Protein AF-A0A087UJW1-F1 (afdb_monomer_lite)

Structure (mmCIF, N/CA/C/O backbone):
data_AF-A0A087UJW1-F1
#
_entry.id   AF-A0A087UJW1-F1
#
loop_
_atom_site.group_PDB
_atom_site.id
_atom_site.type_symbol
_atom_site.label_atom_id
_atom_site.label_alt_id
_atom_site.label_comp_id
_atom_site.label_asym_id
_atom_site.label_entity_id
_atom_site.label_seq_id
_atom_site.pdbx_PDB_ins_code
_atom_site.Cartn_x
_atom_site.Cartn_y
_atom_site.Cartn_z
_atom_site.occupancy
_atom_site.B_iso_or_equiv
_atom_site.auth_seq_id
_atom_site.auth_comp_id
_atom_site.auth_asym_id
_atom_site.auth_atom_id
_atom_site.pdbx_PDB_model_num
ATOM 1 N N . MET A 1 1 ? -0.971 -35.309 15.942 1.00 61.03 1 MET A N 1
ATOM 2 C CA . MET A 1 1 ? -0.715 -34.072 16.710 1.00 61.03 1 MET A CA 1
ATOM 3 C C . MET A 1 1 ? -1.929 -33.872 17.602 1.00 61.03 1 MET A C 1
ATOM 5 O O . MET A 1 1 ? -3.024 -33.864 17.061 1.00 61.03 1 MET A O 1
ATOM 9 N N . ARG A 1 2 ? -1.762 -33.861 18.931 1.00 69.69 2 ARG A N 1
ATOM 10 C CA . ARG A 1 2 ? -2.863 -33.602 19.877 1.00 69.69 2 ARG A CA 1
ATOM 11 C C . ARG A 1 2 ? -3.221 -32.114 19.804 1.00 69.69 2 ARG A C 1
ATOM 13 O O . ARG A 1 2 ? -2.309 -31.290 19.832 1.00 69.69 2 ARG A O 1
ATOM 20 N N . THR A 1 3 ? -4.498 -31.790 19.655 1.00 80.06 3 THR A N 1
ATOM 21 C CA . THR A 1 3 ? -5.025 -30.414 19.586 1.00 80.06 3 THR A CA 1
ATOM 22 C C . THR A 1 3 ? -5.902 -30.117 20.801 1.00 80.06 3 THR A C 1
ATOM 24 O O . THR A 1 3 ? -6.260 -31.025 21.548 1.00 80.06 3 THR A O 1
ATOM 27 N N . GLU A 1 4 ? -6.265 -28.849 20.997 1.00 73.69 4 GLU A N 1
ATOM 28 C CA . GLU A 1 4 ? -7.111 -28.381 22.111 1.00 73.69 4 GLU A CA 1
ATOM 29 C C . GLU A 1 4 ? -8.510 -29.035 22.135 1.00 73.69 4 GLU A C 1
ATOM 31 O O . GLU A 1 4 ? -9.142 -29.088 23.190 1.00 73.69 4 GLU A O 1
ATOM 36 N N . ASP A 1 5 ? -8.942 -29.592 20.995 1.00 75.75 5 ASP A N 1
ATOM 37 C CA . ASP A 1 5 ? -10.213 -30.305 20.800 1.00 75.75 5 ASP A CA 1
ATOM 38 C C . ASP A 1 5 ? -10.126 -31.825 21.031 1.00 75.75 5 ASP A C 1
ATOM 40 O O . ASP A 1 5 ? -11.129 -32.523 20.895 1.00 75.75 5 ASP A O 1
ATOM 44 N N . SER A 1 6 ? -8.942 -32.368 21.334 1.00 83.94 6 SER A N 1
ATOM 45 C CA . SER A 1 6 ? -8.782 -33.811 21.577 1.00 83.94 6 SER A CA 1
ATOM 46 C C . SER A 1 6 ? -9.492 -34.214 22.874 1.00 83.94 6 SER A C 1
ATOM 48 O O . SER A 1 6 ? -9.363 -33.514 23.876 1.00 83.94 6 SER A O 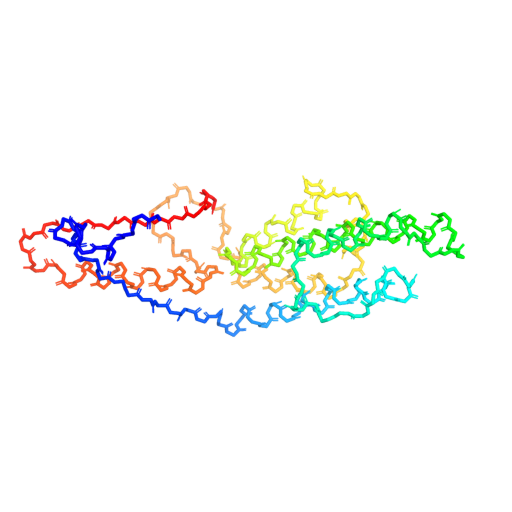1
ATOM 50 N N . ASP A 1 7 ? -10.223 -35.333 22.880 1.00 80.88 7 ASP A N 1
ATOM 51 C CA . ASP A 1 7 ? -11.084 -35.745 24.006 1.00 80.88 7 ASP A CA 1
ATOM 52 C C . ASP A 1 7 ? -10.339 -35.854 25.349 1.00 80.88 7 ASP A C 1
ATOM 54 O O . ASP A 1 7 ? -10.895 -35.553 26.405 1.00 80.88 7 ASP A O 1
ATOM 58 N N . ASP A 1 8 ? -9.060 -36.231 25.315 1.00 83.94 8 ASP A N 1
ATOM 59 C CA . ASP A 1 8 ? -8.186 -36.321 26.486 1.00 83.94 8 ASP A CA 1
ATOM 60 C C . ASP A 1 8 ? -7.706 -34.952 27.004 1.00 83.94 8 ASP A C 1
ATOM 62 O O . ASP A 1 8 ? -7.435 -34.810 28.199 1.00 83.94 8 ASP A O 1
ATOM 66 N N . VAL A 1 9 ? -7.637 -33.944 26.129 1.00 79.19 9 VAL A N 1
ATOM 67 C CA . VAL A 1 9 ? -7.161 -32.579 26.417 1.00 79.19 9 VAL A CA 1
ATOM 68 C C . VAL A 1 9 ? -8.315 -31.633 26.759 1.00 79.19 9 VAL A C 1
ATOM 70 O O . VAL A 1 9 ? -8.165 -30.783 27.633 1.00 79.19 9 VAL A O 1
ATOM 73 N N . LYS A 1 10 ? -9.486 -31.816 26.137 1.00 76.50 10 LYS A N 1
ATOM 74 C CA . LYS A 1 10 ? -10.651 -30.921 26.219 1.00 76.50 10 LYS A CA 1
ATOM 75 C C . LYS A 1 10 ? -11.114 -30.633 27.650 1.00 76.50 10 LYS A C 1
ATOM 77 O O . LYS A 1 10 ? -11.530 -29.518 27.940 1.00 76.50 10 LYS A O 1
ATOM 82 N N . GLN A 1 11 ? -10.997 -31.607 28.555 1.00 80.44 11 GLN A N 1
ATOM 83 C CA . GLN A 1 11 ? -11.340 -31.452 29.978 1.00 80.44 11 GLN A CA 1
ATOM 84 C C . GLN A 1 11 ? -10.420 -30.476 30.739 1.00 80.44 11 GLN A C 1
ATOM 86 O O . GLN A 1 11 ? -10.804 -29.955 31.783 1.00 80.44 11 GLN A O 1
ATOM 91 N N . TYR A 1 12 ? -9.216 -30.225 30.218 1.00 80.94 12 TYR A N 1
ATOM 92 C CA . TYR A 1 12 ? -8.233 -29.287 30.768 1.00 80.94 12 TYR A CA 1
ATOM 93 C C . TYR A 1 12 ? -8.186 -27.961 29.991 1.00 80.94 12 TYR A C 1
ATOM 95 O O . TYR A 1 12 ? -7.492 -27.029 30.404 1.00 80.94 12 TYR A O 1
ATOM 103 N N . THR A 1 13 ? -8.923 -27.854 28.882 1.00 79.12 13 THR A N 1
ATOM 104 C CA . THR A 1 13 ? -9.003 -26.641 28.066 1.00 79.12 13 THR A CA 1
ATOM 105 C C . THR A 1 13 ? -10.071 -25.707 28.634 1.00 79.12 13 THR A C 1
ATOM 107 O O . THR A 1 13 ? -11.256 -26.033 28.665 1.00 79.12 13 THR A O 1
ATOM 110 N N . GLN A 1 14 ? -9.670 -24.510 29.065 1.00 79.25 14 GLN A N 1
ATOM 111 C CA . GLN A 1 14 ? -10.629 -23.458 29.408 1.00 79.25 14 GLN A CA 1
ATOM 112 C C . GLN A 1 14 ? -11.203 -22.844 28.130 1.00 79.25 14 GLN A C 1
ATOM 114 O O . GLN A 1 14 ? -10.452 -22.478 27.224 1.00 79.25 14 GLN A O 1
ATOM 119 N N . ALA A 1 15 ? -12.528 -22.705 28.069 1.00 78.06 15 ALA A N 1
ATOM 120 C CA . ALA A 1 15 ? -13.190 -22.067 26.939 1.00 78.06 15 ALA A CA 1
ATOM 121 C C . ALA A 1 15 ? -12.755 -20.596 26.829 1.00 78.06 15 ALA A C 1
ATOM 123 O O . ALA A 1 15 ? -12.778 -19.851 27.809 1.00 78.06 15 ALA A O 1
ATOM 124 N N . ARG A 1 16 ? -12.358 -20.184 25.624 1.00 82.19 16 ARG A N 1
ATOM 125 C CA . ARG A 1 16 ? -12.069 -18.790 25.284 1.00 82.19 16 ARG A CA 1
ATOM 126 C C . ARG A 1 16 ? -13.181 -18.290 24.382 1.00 82.19 16 ARG A C 1
ATOM 128 O O . ARG A 1 16 ? -13.473 -18.932 23.377 1.00 82.19 16 ARG A O 1
ATOM 135 N N . ASP A 1 17 ? -13.767 -17.154 24.729 1.00 85.81 17 ASP A N 1
ATOM 136 C CA . ASP A 1 17 ? -14.687 -16.462 23.834 1.00 85.81 17 ASP A CA 1
ATOM 137 C C . ASP A 1 17 ? -13.886 -15.543 22.902 1.00 85.81 17 ASP A C 1
ATOM 139 O O . ASP A 1 17 ? -13.038 -14.771 23.358 1.00 85.81 17 ASP A O 1
ATOM 143 N N . ILE A 1 18 ? -14.092 -15.683 21.592 1.00 88.75 18 ILE A N 1
ATOM 144 C CA . ILE A 1 18 ? -13.355 -14.944 20.563 1.00 88.75 18 ILE A CA 1
ATOM 145 C C . ILE A 1 18 ? -14.356 -14.149 19.737 1.00 88.75 18 ILE A C 1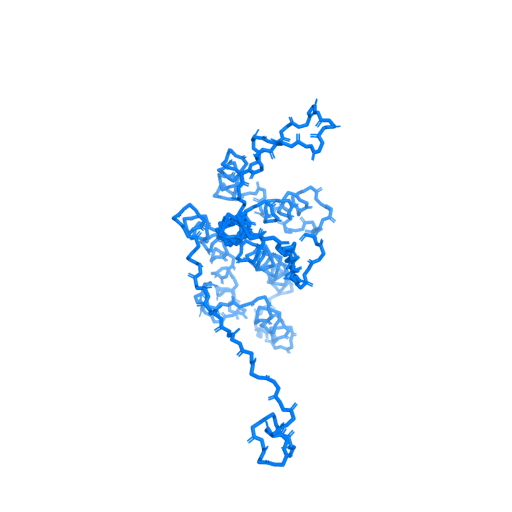
ATOM 147 O O . ILE A 1 18 ? -15.000 -14.672 18.827 1.00 88.75 18 ILE A O 1
ATOM 151 N N . GLU A 1 19 ? -14.417 -12.848 19.998 1.00 91.00 19 GLU A N 1
ATOM 152 C CA . GLU A 1 19 ? -15.206 -11.920 19.200 1.00 91.00 19 GLU A CA 1
ATOM 153 C C . GLU A 1 19 ? -14.370 -11.365 18.036 1.00 91.00 19 GLU A C 1
ATOM 155 O O . GLU A 1 19 ? -13.395 -10.631 18.220 1.00 91.00 19 GLU A O 1
ATOM 160 N N . LYS A 1 20 ? -14.750 -11.709 16.800 1.00 91.75 20 LYS A N 1
ATOM 161 C CA . LYS A 1 20 ? -14.094 -11.188 15.595 1.00 91.75 20 LYS A CA 1
ATOM 162 C C . LYS A 1 20 ? -14.806 -9.938 15.086 1.00 91.75 20 LYS A C 1
ATOM 164 O O . LYS A 1 20 ? -15.839 -10.028 14.429 1.00 91.75 20 LYS A O 1
ATOM 169 N N . ILE A 1 21 ? -14.173 -8.783 15.270 1.00 90.44 21 ILE A N 1
ATOM 170 C CA . ILE A 1 21 ? -14.651 -7.504 14.735 1.00 90.44 21 ILE A CA 1
ATOM 171 C C . ILE A 1 21 ? -13.934 -7.195 13.414 1.00 90.44 21 ILE A C 1
ATOM 173 O O . ILE A 1 21 ? -12.712 -7.034 13.371 1.00 90.44 21 ILE A O 1
ATOM 177 N N . VAL A 1 22 ? -14.690 -7.097 12.318 1.00 90.19 22 VAL A N 1
ATOM 178 C CA . VAL A 1 22 ? -14.162 -6.671 11.013 1.00 90.19 22 VAL A CA 1
ATOM 179 C C . VAL A 1 22 ? -14.327 -5.162 10.883 1.00 90.19 22 VAL A C 1
ATOM 181 O O . VAL A 1 22 ? -15.444 -4.656 10.876 1.00 90.19 22 VAL A O 1
ATOM 184 N N . VAL A 1 23 ? -13.209 -4.446 10.759 1.00 87.62 23 VAL A N 1
ATOM 185 C CA . VAL A 1 23 ? -13.206 -2.985 10.622 1.00 87.62 23 VAL A CA 1
ATOM 186 C C . VAL A 1 23 ? -12.943 -2.605 9.161 1.00 87.62 23 VAL A C 1
ATOM 188 O O . VAL A 1 23 ? -11.878 -2.962 8.643 1.00 87.62 23 VAL A O 1
ATOM 191 N N . PRO A 1 24 ? -13.872 -1.907 8.480 1.00 88.12 24 PRO A N 1
ATOM 192 C CA . PRO A 1 24 ? -13.656 -1.436 7.115 1.00 88.12 24 PRO A CA 1
ATOM 193 C C . PRO A 1 24 ? -12.586 -0.335 7.070 1.00 88.12 24 PRO A C 1
ATOM 195 O O . PRO A 1 24 ? -12.351 0.362 8.052 1.00 88.12 24 PRO A O 1
ATOM 198 N N . LEU A 1 25 ? -11.939 -0.164 5.912 1.00 83.81 25 LEU A N 1
ATOM 199 C CA . LEU A 1 25 ? -10.852 0.809 5.723 1.00 83.81 25 LEU A CA 1
ATOM 200 C C . LEU A 1 25 ? -11.346 2.273 5.730 1.00 83.81 25 LEU A C 1
ATOM 202 O O . LEU A 1 25 ? -10.562 3.184 5.975 1.00 83.81 25 LEU A O 1
ATOM 206 N N . GLY A 1 26 ? -12.641 2.501 5.505 1.00 87.19 26 GLY A N 1
ATOM 207 C CA . GLY A 1 26 ? -13.239 3.834 5.413 1.00 87.19 26 GLY A CA 1
ATOM 208 C C . GLY A 1 26 ? -12.956 4.527 4.076 1.00 87.19 26 GLY A C 1
ATOM 209 O O . GLY A 1 26 ? -12.003 4.193 3.366 1.00 87.19 26 GLY A O 1
ATOM 210 N N . ASP A 1 27 ? -13.794 5.499 3.720 1.00 88.25 27 ASP A N 1
ATOM 211 C CA . ASP A 1 27 ? -13.797 6.092 2.376 1.00 88.25 27 ASP A CA 1
ATOM 212 C C . ASP A 1 27 ? -12.511 6.867 2.074 1.00 88.25 27 ASP A C 1
ATOM 214 O O . ASP A 1 27 ? -11.919 6.698 1.010 1.00 88.25 27 ASP A O 1
ATOM 218 N N . LYS A 1 28 ? -12.011 7.653 3.039 1.00 86.94 28 LYS A N 1
ATOM 219 C CA . LYS A 1 28 ? -10.786 8.456 2.869 1.00 86.94 28 LYS A CA 1
ATOM 220 C C . LYS A 1 28 ? -9.564 7.589 2.542 1.00 86.94 28 LYS A C 1
ATOM 222 O O . LYS A 1 28 ? -8.869 7.841 1.559 1.00 86.94 28 LYS A O 1
ATOM 227 N N . LEU A 1 29 ? -9.324 6.535 3.328 1.00 89.31 29 LEU A N 1
ATOM 228 C CA . LEU A 1 29 ? -8.204 5.618 3.093 1.00 89.31 29 LEU A CA 1
ATOM 229 C C . LEU A 1 29 ? -8.423 4.742 1.857 1.00 89.31 29 LEU A C 1
ATOM 231 O O . LEU A 1 29 ? -7.453 4.381 1.198 1.00 89.31 29 LEU A O 1
ATOM 235 N N . THR A 1 30 ? -9.671 4.416 1.510 1.00 92.56 30 THR A N 1
ATOM 236 C CA . THR A 1 30 ? -9.987 3.672 0.279 1.00 92.56 30 THR A CA 1
ATOM 237 C C . THR A 1 30 ? -9.678 4.499 -0.970 1.00 92.56 30 THR A C 1
ATOM 239 O O . THR A 1 30 ? -9.071 3.985 -1.915 1.00 92.56 30 THR A O 1
ATOM 242 N N . SER A 1 31 ? -10.010 5.791 -0.958 1.00 92.69 31 SER A N 1
ATOM 243 C CA . SER A 1 31 ? -9.650 6.735 -2.020 1.00 92.69 31 SER A CA 1
ATOM 244 C C . SER A 1 31 ? -8.134 6.904 -2.134 1.00 92.69 31 SER A C 1
ATOM 246 O O . SER A 1 31 ? -7.586 6.800 -3.231 1.00 92.69 31 SER A O 1
ATOM 248 N N . LEU A 1 32 ? -7.439 7.067 -1.001 1.00 93.81 32 LEU A N 1
ATOM 249 C CA . LEU A 1 32 ? -5.975 7.140 -0.963 1.00 93.81 32 LEU A CA 1
ATOM 250 C C . LEU A 1 32 ? -5.320 5.863 -1.503 1.00 93.81 32 LEU A C 1
ATOM 252 O O . LEU A 1 32 ? -4.423 5.927 -2.341 1.00 93.81 32 LEU A O 1
ATOM 256 N N . LYS A 1 33 ? -5.804 4.694 -1.071 1.00 95.00 33 LYS A N 1
ATOM 257 C CA . LYS A 1 33 ? -5.375 3.392 -1.589 1.00 95.00 33 LYS A CA 1
ATOM 258 C C . LYS A 1 33 ? -5.518 3.324 -3.107 1.00 95.00 33 LYS A C 1
ATOM 260 O O . LYS A 1 33 ? -4.616 2.821 -3.769 1.00 95.00 33 LYS A O 1
ATOM 265 N N . SER A 1 34 ? -6.644 3.784 -3.645 1.00 95.94 34 SER A N 1
ATOM 266 C CA . SER A 1 34 ? -6.925 3.701 -5.081 1.00 95.94 34 SER A CA 1
ATOM 267 C C . SER A 1 34 ? -5.949 4.571 -5.876 1.00 95.94 34 SER A C 1
ATOM 269 O O . SER A 1 34 ? -5.246 4.038 -6.731 1.00 95.94 34 SER A O 1
ATOM 271 N N . LYS A 1 35 ? -5.782 5.848 -5.486 1.00 95.88 35 LYS A N 1
ATOM 272 C CA . LYS A 1 35 ? -4.768 6.751 -6.067 1.00 95.88 35 LYS A CA 1
ATOM 273 C C . LYS A 1 35 ? -3.361 6.142 -6.011 1.00 95.88 35 LYS A C 1
ATOM 275 O O . LYS A 1 35 ? -2.628 6.154 -6.996 1.00 95.88 35 LYS A O 1
ATOM 280 N N . PHE A 1 36 ? -2.987 5.548 -4.878 1.00 97.38 36 PHE A N 1
ATOM 281 C CA . PHE A 1 36 ? -1.661 4.952 -4.732 1.00 97.38 36 PHE A CA 1
ATOM 282 C C . PHE A 1 36 ? -1.450 3.712 -5.616 1.00 97.38 36 PHE A C 1
ATOM 284 O O . PHE A 1 36 ? -0.366 3.508 -6.167 1.00 97.38 36 PHE A O 1
ATOM 291 N N . LEU A 1 37 ? -2.483 2.885 -5.792 1.00 97.38 37 LEU A N 1
ATOM 292 C CA . LEU A 1 37 ? -2.426 1.736 -6.696 1.00 97.38 37 LEU A CA 1
ATOM 293 C C . LEU A 1 37 ? -2.317 2.158 -8.165 1.00 97.38 37 LEU A C 1
ATOM 295 O O . LEU A 1 37 ? -1.648 1.456 -8.925 1.00 97.38 37 LEU A O 1
ATOM 299 N N . ASP A 1 38 ? -2.899 3.292 -8.558 1.00 96.81 38 ASP A N 1
ATOM 300 C CA . ASP A 1 38 ? -2.741 3.850 -9.906 1.00 96.81 38 ASP A CA 1
ATOM 301 C C . ASP A 1 38 ? -1.298 4.297 -10.175 1.00 96.81 38 ASP A C 1
ATOM 303 O O . ASP A 1 38 ? -0.732 3.957 -11.219 1.00 96.81 38 ASP A O 1
ATOM 307 N N . ILE A 1 39 ? -0.649 4.932 -9.193 1.00 96.31 39 ILE A N 1
ATOM 308 C CA . ILE A 1 39 ? 0.783 5.266 -9.255 1.00 96.31 39 ILE A CA 1
ATOM 309 C C . ILE A 1 39 ? 1.624 3.991 -9.433 1.00 96.31 39 ILE A C 1
ATOM 311 O O . ILE A 1 39 ? 2.451 3.903 -10.344 1.00 96.31 39 ILE A O 1
ATOM 315 N N . ILE A 1 40 ? 1.382 2.956 -8.617 1.00 96.81 40 ILE A N 1
ATOM 316 C CA . ILE A 1 40 ? 2.058 1.651 -8.750 1.00 96.81 40 ILE A CA 1
ATOM 317 C C . ILE A 1 40 ? 1.822 1.047 -10.143 1.00 96.81 40 ILE A C 1
ATOM 319 O O . ILE A 1 40 ? 2.744 0.490 -10.749 1.00 96.81 40 ILE A O 1
ATOM 323 N N . ASN A 1 41 ? 0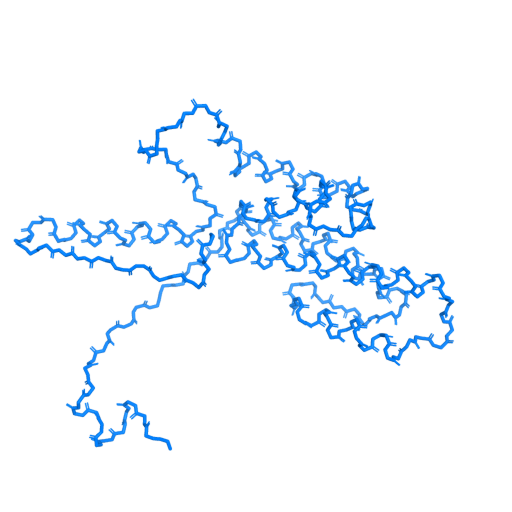.600 1.157 -10.666 1.00 96.75 41 ASN A N 1
ATOM 324 C CA . ASN A 1 41 ? 0.220 0.625 -11.969 1.00 96.75 41 ASN A CA 1
ATOM 325 C C . ASN A 1 41 ? 1.048 1.231 -13.107 1.00 96.75 41 ASN A C 1
ATOM 327 O O . ASN A 1 41 ? 1.410 0.510 -14.037 1.00 96.75 41 ASN A O 1
ATOM 331 N N . GLY A 1 42 ? 1.387 2.522 -13.033 1.00 95.56 42 GLY A N 1
ATOM 332 C CA . GLY A 1 42 ? 2.264 3.177 -14.008 1.00 95.56 42 GLY A CA 1
ATOM 333 C C . GLY A 1 42 ? 3.602 2.446 -14.160 1.00 95.56 42 GLY A C 1
ATOM 334 O O . GLY A 1 42 ? 4.011 2.091 -15.270 1.00 95.56 42 GLY A O 1
ATOM 335 N N . TYR A 1 43 ? 4.234 2.104 -13.036 1.00 95.00 43 TYR A N 1
ATOM 336 C CA . TYR A 1 43 ? 5.511 1.388 -13.020 1.00 95.00 43 TYR A CA 1
ATOM 337 C C . TYR A 1 43 ? 5.374 -0.091 -13.428 1.00 95.00 43 TYR A C 1
ATOM 339 O O . TYR A 1 43 ? 6.209 -0.613 -14.171 1.00 95.00 43 TYR A O 1
ATOM 347 N N . LEU A 1 44 ? 4.288 -0.770 -13.041 1.00 96.62 44 LEU A N 1
ATOM 348 C CA . LEU A 1 44 ? 4.018 -2.144 -13.496 1.00 96.62 44 LEU A CA 1
ATOM 349 C C . LEU A 1 44 ? 3.753 -2.228 -15.003 1.00 96.62 44 LEU A C 1
ATOM 351 O O . LEU A 1 44 ? 4.192 -3.175 -15.665 1.00 96.62 44 LEU A O 1
ATOM 355 N N . LYS A 1 45 ? 3.051 -1.242 -15.571 1.00 96.44 45 LYS A N 1
ATOM 356 C CA . LYS A 1 45 ? 2.839 -1.137 -17.019 1.00 96.44 45 LYS A CA 1
ATOM 357 C C . LYS A 1 45 ? 4.168 -0.962 -17.745 1.00 96.44 45 LYS A C 1
ATOM 359 O O . LYS A 1 45 ? 4.386 -1.649 -18.739 1.00 96.44 45 LYS A O 1
ATOM 364 N N . ARG A 1 46 ? 5.079 -0.138 -17.217 1.00 94.44 46 ARG A N 1
ATOM 365 C CA . ARG A 1 46 ? 6.434 0.038 -17.767 1.00 94.44 46 ARG A CA 1
ATOM 366 C C . ARG A 1 46 ? 7.222 -1.276 -17.798 1.00 94.44 46 ARG A C 1
ATOM 368 O O . ARG A 1 46 ? 7.773 -1.637 -18.838 1.00 94.44 46 ARG A O 1
ATOM 375 N N . LEU A 1 47 ? 7.197 -2.043 -16.707 1.00 95.19 47 LEU A N 1
ATOM 376 C CA . LEU A 1 47 ? 7.788 -3.389 -16.656 1.00 95.19 47 LEU A CA 1
ATOM 377 C C . LEU A 1 47 ? 7.138 -4.349 -17.669 1.00 95.19 47 LEU A C 1
ATOM 379 O O . LEU A 1 47 ? 7.829 -5.124 -18.333 1.00 95.19 47 LEU A O 1
ATOM 383 N N . SER A 1 48 ? 5.815 -4.277 -17.826 1.00 94.62 48 SER A N 1
ATOM 384 C CA . SER A 1 48 ? 5.072 -5.125 -18.767 1.00 94.62 48 SER A CA 1
ATOM 385 C C . SER A 1 48 ? 5.403 -4.796 -20.227 1.00 94.62 48 SER A C 1
ATOM 387 O O . SER A 1 48 ? 5.625 -5.700 -21.031 1.00 94.62 48 SER A O 1
ATOM 389 N N . GLN A 1 49 ? 5.507 -3.509 -20.573 1.00 93.94 49 GLN A N 1
ATOM 390 C CA . GLN A 1 49 ? 5.879 -3.035 -21.914 1.00 93.94 49 GLN A CA 1
ATOM 391 C C . GLN A 1 49 ? 7.276 -3.509 -22.325 1.00 93.94 49 GLN A C 1
ATOM 393 O O . GLN A 1 49 ? 7.499 -3.874 -23.478 1.00 93.94 49 GLN A O 1
ATOM 398 N N . ARG A 1 50 ? 8.206 -3.582 -21.367 1.00 92.75 50 ARG A N 1
ATOM 399 C CA . ARG A 1 50 ? 9.560 -4.120 -21.575 1.00 92.75 50 ARG A CA 1
ATOM 400 C C . ARG A 1 50 ? 9.625 -5.650 -21.537 1.00 92.75 50 ARG A C 1
ATOM 402 O O . ARG A 1 50 ? 10.715 -6.212 -21.571 1.00 92.75 50 ARG A O 1
ATOM 409 N N . LYS A 1 51 ? 8.475 -6.332 -21.477 1.00 91.44 51 LYS A N 1
ATOM 410 C CA . LYS A 1 51 ? 8.358 -7.797 -21.381 1.00 91.44 51 LYS A CA 1
ATOM 411 C C . LYS A 1 51 ? 9.066 -8.384 -20.151 1.00 91.44 51 LYS A C 1
ATOM 413 O O . LYS A 1 51 ? 9.420 -9.559 -20.159 1.00 91.44 51 LYS A O 1
ATOM 418 N N . ALA A 1 52 ? 9.269 -7.584 -19.101 1.00 92.00 52 ALA A N 1
ATOM 419 C CA . ALA A 1 52 ? 9.876 -8.045 -17.854 1.00 92.00 52 ALA A CA 1
ATOM 420 C C . ALA A 1 52 ? 8.874 -8.827 -16.993 1.00 92.00 52 ALA A C 1
ATOM 422 O O . ALA A 1 52 ? 9.256 -9.734 -16.258 1.00 92.00 52 ALA A O 1
ATOM 423 N N . ILE A 1 53 ? 7.587 -8.480 -17.091 1.00 94.00 53 ILE A N 1
ATOM 424 C CA . ILE A 1 53 ? 6.492 -9.141 -16.380 1.00 94.00 53 ILE A CA 1
ATOM 425 C C . ILE A 1 53 ? 5.273 -9.288 -17.291 1.00 94.00 53 ILE A C 1
ATOM 427 O O . ILE A 1 53 ? 5.092 -8.530 -18.241 1.00 94.00 53 ILE A O 1
ATOM 431 N N . THR A 1 54 ? 4.395 -10.235 -16.975 1.00 93.31 54 THR A N 1
ATOM 432 C CA . THR A 1 54 ? 3.035 -10.242 -17.532 1.00 93.31 54 THR A CA 1
ATOM 433 C C . THR A 1 54 ? 2.202 -9.143 -16.868 1.00 93.31 54 THR A C 1
ATOM 435 O O . THR A 1 54 ? 2.375 -8.960 -15.660 1.00 93.31 54 THR A O 1
ATOM 438 N N . PRO A 1 55 ? 1.247 -8.502 -17.565 1.00 93.38 55 PRO A N 1
ATOM 439 C CA . PRO A 1 55 ? 0.314 -7.567 -16.942 1.00 93.38 55 PRO A CA 1
ATOM 440 C C . PRO A 1 55 ? -0.377 -8.176 -15.713 1.00 93.38 55 PRO A C 1
ATOM 442 O O . PRO A 1 55 ? -0.831 -9.323 -15.745 1.00 93.38 55 PRO A O 1
ATOM 445 N N . LYS A 1 56 ? -0.439 -7.414 -14.617 1.00 92.31 56 LYS A N 1
ATOM 446 C CA . LYS A 1 56 ? -1.060 -7.813 -13.346 1.00 92.31 56 LYS A CA 1
ATOM 447 C C . LYS A 1 56 ? -1.939 -6.690 -12.816 1.00 92.31 56 LYS A C 1
ATOM 449 O O . LYS A 1 56 ? -1.654 -5.521 -13.048 1.00 92.31 56 LYS A O 1
ATOM 454 N N . ASN A 1 57 ? -2.965 -7.058 -12.053 1.00 94.19 57 ASN A N 1
ATOM 455 C CA . ASN A 1 57 ? -3.720 -6.097 -11.258 1.00 94.19 57 ASN A CA 1
ATOM 456 C C . ASN A 1 57 ? -2.858 -5.648 -10.056 1.00 94.19 57 ASN A C 1
ATOM 458 O O . ASN A 1 57 ? -2.501 -6.513 -9.246 1.00 94.19 57 ASN A O 1
ATOM 462 N N . PRO A 1 58 ? -2.559 -4.343 -9.896 1.00 95.12 58 PRO A N 1
ATOM 463 C CA . PRO A 1 58 ? -1.771 -3.834 -8.772 1.00 95.12 58 PRO A CA 1
ATOM 464 C C . PRO A 1 58 ? -2.326 -4.245 -7.402 1.00 95.12 58 PRO A C 1
ATOM 466 O O . PRO A 1 58 ? -1.578 -4.628 -6.511 1.00 95.12 58 PRO A O 1
ATOM 469 N N . ALA A 1 59 ? -3.653 -4.259 -7.244 1.00 95.00 59 ALA A N 1
ATOM 470 C CA . ALA A 1 59 ? -4.299 -4.585 -5.972 1.00 95.00 59 ALA A CA 1
ATOM 471 C C . ALA A 1 59 ? -4.129 -6.057 -5.554 1.00 95.00 59 ALA A C 1
ATOM 473 O O . ALA A 1 59 ? -4.326 -6.392 -4.388 1.00 95.00 59 ALA A O 1
ATOM 474 N N . SER A 1 60 ? -3.812 -6.937 -6.511 1.00 93.94 60 SER A N 1
ATOM 475 C CA . SER A 1 60 ? -3.675 -8.383 -6.290 1.00 93.94 60 SER A CA 1
ATOM 476 C C . SER A 1 60 ? -2.260 -8.816 -5.910 1.00 93.94 60 SER A C 1
ATOM 478 O O . SER A 1 60 ? -2.059 -9.972 -5.540 1.00 93.94 60 SER A O 1
ATOM 480 N N . LEU A 1 61 ? -1.284 -7.914 -6.038 1.00 95.50 61 LEU A N 1
ATOM 481 C CA . LEU A 1 61 ? 0.118 -8.222 -5.814 1.00 95.50 61 LEU A CA 1
ATOM 482 C C . LEU A 1 61 ? 0.549 -7.889 -4.384 1.00 95.50 61 LEU A C 1
ATOM 484 O O . LEU A 1 61 ? 0.157 -6.876 -3.810 1.00 95.50 61 LEU A O 1
ATOM 488 N N . SER A 1 62 ? 1.416 -8.733 -3.833 1.00 95.31 62 SER A N 1
ATOM 489 C CA . SER A 1 62 ? 2.160 -8.459 -2.606 1.00 95.31 62 SER A CA 1
ATOM 490 C C . SER A 1 62 ? 3.609 -8.083 -2.905 1.00 95.31 62 SER A C 1
ATOM 492 O O . SER A 1 62 ? 4.169 -8.452 -3.944 1.00 95.31 62 SER A O 1
ATOM 494 N N . LYS A 1 63 ? 4.268 -7.427 -1.943 1.00 96.00 63 LYS A N 1
ATOM 495 C CA . LYS A 1 63 ? 5.709 -7.136 -1.997 1.00 96.00 63 LYS A CA 1
ATOM 496 C C . LYS A 1 63 ? 6.535 -8.387 -2.317 1.00 96.00 63 LYS A C 1
ATOM 498 O O . LYS A 1 63 ? 7.447 -8.348 -3.141 1.00 96.00 63 LYS A O 1
ATOM 503 N N . PHE A 1 64 ? 6.186 -9.517 -1.702 1.00 96.44 64 PHE A N 1
ATOM 504 C CA . PHE A 1 64 ? 6.863 -10.795 -1.919 1.00 96.44 64 PHE A CA 1
ATOM 505 C C . PHE A 1 64 ? 6.695 -11.335 -3.345 1.00 96.44 64 PHE A C 1
ATOM 507 O O . PHE A 1 64 ? 7.639 -11.881 -3.914 1.00 96.44 64 PHE A O 1
ATOM 514 N N . GLN A 1 65 ? 5.518 -11.170 -3.952 1.00 97.06 65 GLN A N 1
ATOM 515 C CA . GLN A 1 65 ? 5.307 -11.574 -5.344 1.00 97.06 65 GLN A CA 1
ATOM 516 C C . GLN A 1 65 ? 6.151 -10.732 -6.305 1.00 97.06 65 GLN A C 1
ATOM 518 O O . GLN A 1 65 ? 6.751 -11.285 -7.221 1.00 97.06 65 GLN A O 1
ATOM 523 N N . VAL A 1 66 ? 6.270 -9.424 -6.063 1.00 97.00 66 VAL A N 1
ATOM 524 C CA . VAL A 1 66 ? 7.119 -8.533 -6.872 1.00 97.00 66 VAL A CA 1
ATOM 525 C C . VAL A 1 66 ? 8.599 -8.903 -6.734 1.00 97.00 66 VAL A C 1
ATOM 527 O O . VAL A 1 66 ? 9.308 -8.950 -7.738 1.00 97.00 66 VAL A O 1
ATOM 530 N N . LEU A 1 67 ? 9.054 -9.245 -5.522 1.00 96.88 67 LEU A N 1
ATOM 531 C CA . LEU A 1 67 ? 10.401 -9.784 -5.289 1.00 96.88 67 LEU A CA 1
ATOM 532 C C . LEU A 1 67 ? 10.649 -11.055 -6.110 1.00 96.88 67 LEU A C 1
ATOM 534 O O . LEU A 1 67 ? 11.625 -11.125 -6.852 1.00 96.88 67 LEU A O 1
ATOM 538 N N . LYS A 1 68 ? 9.722 -12.018 -6.064 1.00 96.75 68 LYS A N 1
ATOM 539 C CA . LYS A 1 68 ? 9.816 -13.242 -6.874 1.00 96.75 68 LYS A CA 1
ATOM 540 C C . LYS A 1 68 ? 9.849 -12.958 -8.375 1.00 96.75 68 LYS A C 1
ATOM 542 O O . LYS A 1 68 ? 10.584 -13.618 -9.102 1.00 96.75 68 LYS A O 1
ATOM 547 N N . MET A 1 69 ? 9.067 -11.988 -8.845 1.00 96.44 69 MET A N 1
ATOM 548 C CA . MET A 1 69 ? 9.045 -11.594 -10.256 1.00 96.44 69 MET A CA 1
ATOM 549 C C . MET A 1 69 ? 10.382 -10.984 -10.695 1.00 96.44 69 MET A C 1
ATOM 551 O O . MET A 1 69 ? 10.875 -11.326 -11.767 1.00 96.44 69 MET A O 1
ATOM 555 N N . ARG A 1 70 ? 11.006 -10.149 -9.854 1.00 96.56 70 ARG A N 1
ATOM 556 C CA . ARG A 1 70 ? 12.360 -9.622 -10.089 1.00 96.56 70 ARG A CA 1
ATOM 557 C C . ARG A 1 70 ? 13.399 -10.740 -10.161 1.00 96.56 70 ARG A C 1
ATOM 559 O O . ARG A 1 70 ? 14.270 -10.711 -11.032 1.00 96.56 70 ARG A O 1
ATOM 566 N N . ASP A 1 71 ? 13.323 -11.707 -9.252 1.00 96.56 71 ASP A N 1
ATOM 567 C CA . ASP A 1 71 ? 14.286 -12.809 -9.198 1.00 96.56 71 ASP A CA 1
ATOM 568 C C . ASP A 1 71 ? 14.147 -13.709 -10.438 1.00 96.56 71 ASP A C 1
ATOM 570 O O . ASP A 1 71 ? 15.147 -14.036 -11.077 1.00 96.56 71 ASP A O 1
ATOM 574 N N . ALA A 1 72 ? 12.913 -14.010 -10.857 1.00 95.12 72 ALA A N 1
ATOM 575 C CA . ALA A 1 72 ? 12.639 -14.737 -12.098 1.00 95.12 72 ALA A CA 1
ATOM 576 C C . ALA A 1 72 ? 13.138 -13.982 -13.343 1.00 95.12 72 ALA A C 1
ATOM 578 O O . ALA A 1 72 ? 13.754 -14.582 -14.223 1.00 95.12 72 ALA A O 1
ATOM 579 N N . PHE A 1 73 ? 12.926 -12.663 -13.402 1.00 95.44 73 PHE A N 1
ATOM 580 C CA . PHE A 1 73 ? 13.442 -11.816 -14.480 1.00 95.44 73 PHE A CA 1
ATOM 581 C C . PHE A 1 73 ? 14.976 -11.812 -14.532 1.00 95.44 73 PHE A C 1
ATOM 583 O O . PHE A 1 73 ? 15.554 -11.891 -15.612 1.00 95.44 73 PHE A O 1
ATOM 590 N N . SER A 1 74 ? 15.638 -11.763 -13.374 1.00 92.69 74 SER A N 1
ATOM 591 C CA . SER A 1 74 ? 17.105 -11.788 -13.289 1.00 92.69 74 SER A CA 1
ATOM 592 C C . SER A 1 74 ? 17.697 -13.123 -13.752 1.00 92.69 74 SER A C 1
ATOM 594 O O . SER A 1 74 ? 18.755 -13.145 -14.375 1.00 92.69 74 SER A O 1
ATOM 596 N N . GLN A 1 75 ? 17.021 -14.238 -13.458 1.00 93.69 75 GLN A N 1
ATOM 597 C CA . GLN A 1 75 ? 17.448 -15.578 -13.879 1.00 93.69 75 GLN A CA 1
ATOM 598 C C . GLN A 1 75 ? 17.185 -15.838 -15.366 1.00 93.69 75 GLN A C 1
ATOM 600 O O . GLN A 1 75 ? 17.964 -16.525 -16.029 1.00 93.69 75 GLN A O 1
ATOM 605 N N . HIS A 1 76 ? 16.095 -15.283 -15.898 1.00 90.38 76 HIS A N 1
ATOM 606 C CA . HIS A 1 76 ? 15.654 -15.495 -17.273 1.00 90.38 76 HIS A CA 1
ATOM 607 C C . HIS A 1 76 ? 15.327 -14.166 -17.971 1.00 90.38 76 HIS A C 1
ATOM 609 O O . HIS A 1 76 ? 14.162 -13.909 -18.297 1.00 90.38 76 HIS A O 1
ATOM 615 N N . PRO A 1 77 ? 16.335 -13.312 -18.229 1.00 88.62 77 PRO A N 1
ATOM 616 C CA . PRO A 1 77 ? 16.103 -12.051 -18.914 1.00 88.62 77 PRO A CA 1
ATOM 617 C C . PRO A 1 77 ? 15.652 -12.289 -20.367 1.00 88.62 77 PRO A C 1
ATOM 619 O O . PRO A 1 77 ? 16.065 -13.269 -21.001 1.00 88.62 77 PRO A O 1
ATOM 622 N N . PRO A 1 78 ? 14.829 -11.395 -20.946 1.00 88.00 78 PRO A N 1
ATOM 623 C CA . PRO A 1 78 ? 14.428 -11.499 -22.344 1.00 88.00 78 PRO A CA 1
ATOM 624 C C . PRO A 1 78 ? 15.646 -11.504 -23.280 1.00 88.00 78 PRO A C 1
ATOM 626 O O . PRO A 1 78 ? 16.496 -10.622 -23.206 1.00 88.00 78 PRO A O 1
ATOM 629 N N . LYS A 1 79 ? 15.705 -12.474 -24.205 1.00 83.38 79 LYS A N 1
ATOM 630 C CA . LYS A 1 79 ? 16.885 -12.744 -25.058 1.00 83.38 79 LYS A CA 1
ATOM 631 C C . LYS A 1 79 ? 17.390 -11.547 -25.878 1.00 83.38 79 LYS A C 1
ATOM 633 O O . LYS A 1 79 ? 18.574 -11.488 -26.179 1.00 83.38 79 LYS A O 1
ATOM 638 N N . ASN A 1 80 ? 16.510 -10.606 -26.222 1.00 85.06 80 ASN A N 1
ATOM 639 C CA . ASN A 1 80 ? 16.828 -9.446 -27.065 1.00 85.06 80 ASN A CA 1
ATOM 640 C C . ASN A 1 80 ? 16.906 -8.132 -26.268 1.00 85.06 80 ASN A C 1
ATOM 642 O O . ASN A 1 80 ? 16.761 -7.059 -26.846 1.00 85.06 80 ASN A O 1
ATOM 646 N N . MET A 1 81 ? 17.053 -8.201 -24.944 1.00 91.19 81 MET A N 1
ATOM 647 C CA . MET A 1 81 ? 17.147 -7.016 -24.095 1.00 91.19 81 MET A CA 1
ATOM 648 C C . MET A 1 81 ? 18.599 -6.552 -23.979 1.00 91.19 81 MET A C 1
ATOM 650 O O . MET A 1 81 ? 19.487 -7.327 -23.629 1.00 91.19 81 MET A O 1
ATOM 654 N N . ASP A 1 82 ? 18.838 -5.273 -24.248 1.00 92.81 82 ASP A N 1
ATOM 655 C CA . ASP A 1 82 ? 20.140 -4.656 -24.032 1.00 92.81 82 ASP A CA 1
ATOM 656 C C . ASP A 1 82 ? 20.414 -4.421 -22.531 1.00 92.81 82 ASP A C 1
ATOM 658 O O . ASP A 1 82 ? 19.503 -4.374 -21.697 1.00 92.81 82 ASP A O 1
ATOM 662 N N . LYS A 1 83 ? 21.694 -4.252 -22.171 1.00 91.50 83 LYS A N 1
ATOM 663 C CA . LYS A 1 83 ? 22.122 -4.081 -20.770 1.00 91.50 83 LYS A CA 1
ATOM 664 C C . LYS A 1 83 ? 21.512 -2.848 -20.100 1.00 91.50 83 LYS A C 1
ATOM 666 O O . LYS A 1 83 ? 21.280 -2.874 -18.892 1.00 91.50 83 LYS A O 1
ATOM 671 N N . TYR A 1 84 ? 21.264 -1.783 -20.858 1.00 92.38 84 TYR A N 1
ATOM 672 C CA . TYR A 1 84 ? 20.696 -0.553 -20.322 1.00 92.38 84 TYR A CA 1
ATOM 673 C C . TYR A 1 84 ? 19.213 -0.752 -19.983 1.00 92.38 84 TYR A C 1
ATOM 675 O O . TYR A 1 84 ? 18.813 -0.516 -18.842 1.00 92.38 84 TYR A O 1
ATOM 683 N N . SER A 1 85 ? 18.425 -1.308 -20.905 1.00 91.56 85 SER A N 1
ATOM 684 C CA . SER A 1 85 ? 17.023 -1.676 -20.660 1.00 91.56 85 SER A CA 1
ATOM 685 C C . SER A 1 85 ? 16.868 -2.675 -19.511 1.00 91.56 85 SER A C 1
ATOM 687 O O . SER A 1 85 ? 15.937 -2.552 -18.711 1.00 91.56 85 SER A O 1
ATOM 689 N N . TYR A 1 86 ? 17.793 -3.632 -19.386 1.00 94.12 86 TYR A N 1
ATOM 690 C CA . TYR A 1 86 ? 17.830 -4.565 -18.260 1.00 94.12 86 TYR A CA 1
ATOM 691 C C . TYR A 1 86 ? 18.030 -3.837 -16.923 1.00 94.12 86 TYR A C 1
ATOM 693 O O . TYR A 1 86 ? 17.265 -4.052 -15.981 1.00 94.12 86 TYR A O 1
ATOM 701 N N . GLY A 1 87 ? 19.002 -2.919 -16.858 1.00 93.38 87 GLY A N 1
ATOM 702 C CA . GLY A 1 87 ? 19.245 -2.086 -15.680 1.00 93.38 87 GLY A CA 1
ATOM 703 C C . GLY A 1 87 ? 18.027 -1.247 -15.289 1.00 93.38 87 GLY A C 1
ATOM 704 O O . GLY A 1 87 ? 17.655 -1.220 -14.117 1.00 93.38 87 GLY A O 1
ATOM 705 N N . LEU A 1 88 ? 17.346 -0.641 -16.268 1.00 92.62 88 LEU A N 1
ATOM 706 C CA . LEU A 1 88 ? 16.112 0.108 -16.021 1.00 92.62 88 LEU A CA 1
ATOM 707 C C . LEU A 1 88 ? 14.987 -0.780 -15.465 1.00 92.62 88 LEU A C 1
ATOM 709 O O . LEU A 1 88 ? 14.257 -0.352 -14.577 1.00 92.62 88 LEU A O 1
ATOM 713 N N . CYS A 1 89 ? 14.850 -2.025 -15.934 1.00 94.69 89 CYS A N 1
ATOM 714 C CA . CYS A 1 89 ? 13.864 -2.956 -15.376 1.00 94.69 89 CYS A CA 1
ATOM 715 C C . CYS A 1 89 ? 14.174 -3.313 -13.917 1.00 94.69 89 CYS A C 1
ATOM 717 O O . CYS A 1 89 ? 13.269 -3.332 -13.087 1.00 94.69 89 CYS A O 1
ATOM 719 N N . LEU A 1 90 ? 15.440 -3.566 -13.571 1.00 94.31 90 LEU A N 1
ATOM 720 C CA . LEU A 1 90 ? 15.831 -3.828 -12.178 1.00 94.31 90 LEU A CA 1
ATOM 721 C C . LEU A 1 90 ? 15.578 -2.624 -11.263 1.00 94.31 90 LEU A C 1
ATOM 723 O O . LEU A 1 90 ? 15.182 -2.788 -10.104 1.00 94.31 90 LEU A O 1
ATOM 727 N N . ALA A 1 91 ? 15.783 -1.419 -11.789 1.00 93.12 91 ALA A N 1
ATOM 728 C CA . ALA A 1 91 ? 15.505 -0.182 -11.083 1.00 93.12 91 ALA A CA 1
ATOM 729 C C . ALA A 1 91 ? 13.989 -0.011 -10.837 1.00 93.12 91 ALA A C 1
ATOM 731 O O . ALA A 1 91 ? 13.580 0.244 -9.702 1.00 93.12 91 ALA A O 1
ATOM 732 N N . ASP A 1 92 ? 13.160 -0.300 -11.846 1.00 94.44 92 ASP A N 1
ATOM 733 C CA . ASP A 1 92 ? 11.694 -0.317 -11.742 1.00 94.44 92 ASP A CA 1
ATOM 734 C C . ASP A 1 92 ? 11.190 -1.361 -10.741 1.00 94.44 92 ASP A C 1
ATOM 736 O O . ASP A 1 92 ? 10.325 -1.064 -9.919 1.00 94.44 92 ASP A O 1
ATOM 740 N N . PHE A 1 93 ? 11.758 -2.571 -10.742 1.00 95.94 93 PHE A N 1
ATOM 741 C CA . PHE A 1 93 ? 11.438 -3.581 -9.731 1.00 95.94 93 PHE A CA 1
ATOM 742 C C . PHE A 1 93 ? 11.761 -3.088 -8.322 1.00 95.94 93 PHE A C 1
ATOM 744 O O . PHE A 1 93 ? 10.957 -3.272 -7.409 1.00 95.94 93 PHE A O 1
ATOM 751 N N . SER A 1 94 ? 12.920 -2.455 -8.138 1.00 94.06 94 SER A N 1
ATOM 752 C CA . SER A 1 94 ? 13.338 -1.917 -6.840 1.00 94.06 94 SER A CA 1
ATOM 753 C C . SER A 1 94 ? 12.386 -0.820 -6.355 1.00 94.06 94 SER A C 1
ATOM 755 O O . SER A 1 94 ? 11.993 -0.819 -5.186 1.00 94.06 94 SER A O 1
ATOM 757 N N . LEU A 1 95 ? 11.948 0.059 -7.261 1.00 94.44 95 LEU A N 1
ATOM 758 C CA . LEU A 1 95 ? 10.923 1.062 -6.983 1.00 94.44 95 LEU A CA 1
ATOM 759 C C . LEU A 1 95 ? 9.586 0.408 -6.609 1.00 94.44 95 LEU A C 1
ATOM 761 O O . LEU A 1 95 ? 9.038 0.722 -5.555 1.00 94.44 95 LEU A O 1
ATOM 765 N N . CYS A 1 96 ? 9.091 -0.551 -7.399 1.00 95.88 96 CYS A N 1
ATOM 766 C CA . CYS A 1 96 ? 7.857 -1.271 -7.084 1.00 95.88 96 CYS A CA 1
ATOM 767 C C . CYS A 1 96 ? 7.929 -1.947 -5.708 1.00 95.88 96 CYS A C 1
ATOM 769 O O . CYS A 1 96 ? 6.986 -1.829 -4.937 1.00 95.88 96 CYS A O 1
ATOM 771 N N . ILE A 1 97 ? 9.035 -2.608 -5.354 1.00 95.44 97 ILE A N 1
ATOM 772 C CA . ILE A 1 97 ? 9.203 -3.239 -4.032 1.00 95.44 97 ILE A CA 1
ATOM 773 C C . ILE A 1 97 ? 9.061 -2.209 -2.902 1.00 95.44 97 ILE A C 1
ATOM 775 O O . ILE A 1 97 ? 8.402 -2.494 -1.899 1.00 95.44 97 ILE A O 1
ATOM 779 N N . SER A 1 98 ? 9.646 -1.018 -3.066 1.00 94.69 98 SER A N 1
ATOM 780 C CA . SER A 1 98 ? 9.500 0.088 -2.111 1.00 94.69 98 SER A CA 1
ATOM 781 C C . SER A 1 98 ? 8.045 0.565 -2.015 1.00 94.69 98 SER A C 1
ATOM 783 O O . SER A 1 98 ? 7.499 0.688 -0.919 1.00 94.69 98 SER A O 1
ATOM 785 N N . LEU A 1 99 ? 7.371 0.741 -3.155 1.00 95.69 99 LEU A N 1
ATOM 786 C CA . LEU A 1 99 ? 5.973 1.172 -3.194 1.00 95.69 99 LEU A CA 1
ATOM 787 C C . LEU A 1 99 ? 5.018 0.139 -2.588 1.00 95.69 99 LEU A C 1
ATOM 789 O O . LEU A 1 99 ? 4.124 0.507 -1.834 1.00 95.69 99 LEU A O 1
ATOM 793 N N . TYR A 1 100 ? 5.225 -1.156 -2.832 1.00 97.12 100 TYR A N 1
ATOM 794 C CA . TYR A 1 100 ? 4.423 -2.201 -2.191 1.00 97.12 100 TYR A CA 1
ATOM 795 C C . TYR A 1 100 ? 4.662 -2.278 -0.684 1.00 97.12 100 TYR A C 1
ATOM 797 O O . TYR A 1 100 ? 3.739 -2.607 0.054 1.00 97.12 100 TYR A O 1
ATOM 805 N N . HIS A 1 101 ? 5.859 -1.932 -0.207 1.00 95.06 101 HIS A N 1
ATOM 806 C CA . HIS A 1 101 ? 6.079 -1.795 1.227 1.00 95.06 101 HIS A CA 1
ATOM 807 C C . HIS A 1 101 ? 5.294 -0.611 1.812 1.00 95.06 101 HIS A C 1
ATOM 809 O O . HIS A 1 101 ? 4.637 -0.765 2.838 1.00 95.06 101 HIS A O 1
ATOM 815 N N . ALA A 1 102 ? 5.282 0.540 1.134 1.00 94.94 102 ALA A N 1
ATOM 816 C CA . ALA A 1 102 ? 4.422 1.654 1.528 1.00 94.94 102 ALA A CA 1
ATOM 817 C C . ALA A 1 102 ? 2.935 1.241 1.520 1.00 94.94 102 ALA A C 1
ATOM 819 O O . ALA A 1 102 ? 2.205 1.541 2.460 1.00 94.94 102 ALA A O 1
ATOM 820 N N . TYR A 1 103 ? 2.493 0.483 0.512 1.00 96.44 103 TYR A N 1
ATOM 821 C CA . TYR A 1 103 ? 1.122 -0.030 0.437 1.00 96.44 103 TYR A CA 1
ATOM 822 C C . TYR A 1 103 ? 0.767 -0.925 1.637 1.00 96.44 103 TYR A C 1
ATOM 824 O O . TYR A 1 103 ? -0.304 -0.771 2.221 1.00 96.44 103 TYR A O 1
ATOM 832 N N . GLU A 1 104 ? 1.673 -1.814 2.056 1.00 94.38 104 GLU A N 1
ATOM 833 C CA . GLU A 1 104 ? 1.511 -2.606 3.285 1.00 94.38 104 GLU A CA 1
ATOM 834 C C . GLU A 1 104 ? 1.363 -1.701 4.516 1.00 94.38 104 GLU A C 1
ATOM 836 O O . GLU A 1 104 ? 0.464 -1.919 5.330 1.00 94.38 104 GLU A O 1
ATOM 841 N N . LEU A 1 105 ? 2.184 -0.648 4.626 1.00 93.06 105 LEU A N 1
ATOM 842 C CA . LEU A 1 105 ? 2.091 0.316 5.725 1.00 93.06 105 LEU A CA 1
ATOM 843 C C . LEU A 1 105 ? 0.739 1.031 5.755 1.00 93.06 105 LEU A C 1
ATOM 845 O O . LEU A 1 105 ? 0.136 1.139 6.820 1.00 93.06 105 LEU A O 1
ATOM 849 N N . LEU A 1 106 ? 0.226 1.452 4.599 1.00 93.50 106 LEU A N 1
ATOM 850 C CA . LEU A 1 106 ? -1.090 2.081 4.495 1.00 93.50 106 LEU A CA 1
ATOM 851 C C . LEU A 1 106 ? -2.205 1.150 4.996 1.00 93.50 106 LEU A C 1
ATOM 853 O O . LEU A 1 106 ? -3.078 1.579 5.748 1.00 93.50 106 LEU A O 1
ATOM 857 N N . MET A 1 107 ? -2.154 -0.125 4.604 1.00 91.31 107 MET A N 1
ATOM 858 C CA . MET A 1 107 ? -3.184 -1.120 4.923 1.00 91.31 107 MET A CA 1
ATOM 859 C C . MET A 1 107 ? -3.130 -1.637 6.367 1.00 91.31 107 MET A C 1
ATOM 861 O O . MET A 1 107 ? -4.150 -2.086 6.895 1.00 91.31 107 MET A O 1
ATOM 865 N N . LEU A 1 108 ? -1.947 -1.644 6.986 1.00 87.88 108 LEU A N 1
ATOM 866 C CA . LEU A 1 108 ? -1.739 -2.218 8.319 1.00 87.88 108 LEU A CA 1
ATOM 867 C C . LEU A 1 108 ? -1.628 -1.158 9.418 1.00 87.88 108 LEU A C 1
ATOM 869 O O . LEU A 1 108 ? -2.167 -1.361 10.504 1.00 87.88 108 LEU A O 1
ATOM 873 N N . HIS A 1 109 ? -0.964 -0.041 9.127 1.00 85.19 109 HIS A N 1
ATOM 874 C CA . HIS A 1 109 ? -0.580 0.987 10.103 1.00 85.19 109 HIS A CA 1
ATOM 875 C C . HIS A 1 109 ? -1.235 2.353 9.832 1.00 85.19 109 HIS A C 1
ATOM 877 O O . HIS A 1 109 ? -1.230 3.238 10.689 1.00 85.19 109 HIS A O 1
ATOM 883 N N . GLY A 1 110 ? -1.843 2.524 8.656 1.00 88.62 110 GLY A N 1
ATOM 884 C CA . GLY A 1 110 ? -2.573 3.730 8.281 1.00 88.62 110 GLY A CA 1
ATOM 885 C C . GLY A 1 110 ? -1.727 4.798 7.592 1.00 88.62 110 GLY A C 1
ATOM 886 O O . GLY A 1 110 ? -0.537 4.630 7.311 1.00 88.62 110 GLY A O 1
ATOM 887 N N . ALA A 1 111 ? -2.374 5.930 7.309 1.00 90.00 111 ALA A N 1
ATOM 888 C CA . ALA A 1 111 ? -1.831 6.974 6.438 1.00 90.00 111 ALA A CA 1
ATOM 889 C C . ALA A 1 111 ? -0.561 7.650 6.982 1.00 90.00 111 ALA A C 1
ATOM 891 O O . ALA A 1 111 ? 0.296 8.057 6.201 1.00 90.00 111 ALA A O 1
ATOM 892 N N . ARG A 1 112 ? -0.398 7.743 8.308 1.00 88.38 112 ARG A N 1
ATOM 893 C CA . ARG A 1 112 ? 0.773 8.393 8.919 1.00 88.38 112 ARG A CA 1
ATOM 894 C C . ARG A 1 112 ? 2.058 7.591 8.710 1.00 88.38 112 ARG A C 1
ATOM 896 O O . ARG A 1 112 ? 3.055 8.152 8.265 1.00 88.38 112 ARG A O 1
ATOM 903 N N . SER A 1 113 ? 2.040 6.286 8.978 1.00 89.81 113 SER A N 1
ATOM 904 C CA . SER A 1 113 ? 3.207 5.420 8.750 1.00 89.81 113 SER A CA 1
ATOM 905 C C . SER A 1 113 ? 3.553 5.333 7.265 1.00 89.81 113 SER A C 1
ATOM 907 O O . SER A 1 113 ? 4.726 5.382 6.897 1.00 89.81 113 SER A O 1
ATOM 909 N N . PHE A 1 114 ? 2.527 5.287 6.411 1.00 93.00 114 PHE A N 1
ATOM 910 C CA . PHE A 1 114 ? 2.662 5.407 4.961 1.00 93.00 114 PHE A CA 1
ATOM 911 C C . PHE A 1 114 ? 3.379 6.703 4.543 1.00 93.00 114 PHE A C 1
ATOM 913 O O . PHE A 1 114 ? 4.391 6.644 3.844 1.00 93.00 114 PHE A O 1
ATOM 920 N N . TYR A 1 115 ? 2.912 7.858 5.026 1.00 92.50 115 TYR A N 1
ATOM 921 C CA . TYR A 1 115 ? 3.504 9.167 4.744 1.00 92.50 115 TYR A CA 1
ATOM 922 C C . TYR A 1 115 ? 4.958 9.258 5.216 1.00 92.50 115 TYR A C 1
ATOM 924 O O . TYR A 1 115 ? 5.849 9.561 4.428 1.00 92.50 115 TYR A O 1
ATOM 932 N N . ASN A 1 116 ? 5.224 8.918 6.481 1.00 90.38 116 ASN A N 1
ATOM 933 C CA . ASN A 1 116 ? 6.566 8.981 7.068 1.00 90.38 116 ASN A CA 1
ATOM 934 C C . ASN A 1 116 ? 7.567 8.067 6.346 1.00 90.38 116 ASN A C 1
ATOM 936 O O . ASN A 1 116 ? 8.768 8.346 6.292 1.00 90.38 116 ASN A O 1
ATOM 940 N N . PHE A 1 117 ? 7.100 6.942 5.804 1.00 92.31 117 PHE A N 1
ATOM 941 C CA . PHE A 1 117 ? 7.930 6.094 4.963 1.00 92.31 117 PHE A CA 1
ATOM 942 C C . PHE A 1 117 ? 8.238 6.761 3.620 1.00 92.31 117 PHE A C 1
ATOM 944 O O . PHE A 1 117 ? 9.411 6.858 3.261 1.00 92.31 117 PHE A O 1
ATOM 951 N N . LEU A 1 118 ? 7.220 7.252 2.908 1.00 92.50 118 LEU A N 1
ATOM 952 C CA . LEU A 1 118 ? 7.391 7.87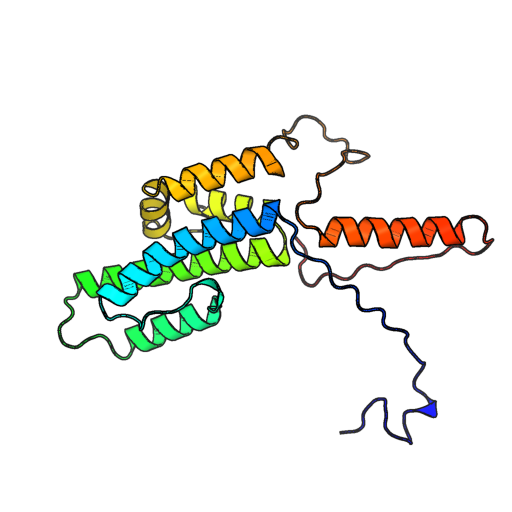0 1.591 1.00 92.50 118 LEU A CA 1
ATOM 953 C C . LEU A 1 118 ? 8.231 9.151 1.636 1.00 92.50 118 LEU A C 1
ATOM 955 O O . LEU A 1 118 ? 9.101 9.327 0.788 1.00 92.50 118 LEU A O 1
ATOM 959 N N . ILE A 1 119 ? 8.059 9.995 2.653 1.00 91.12 119 ILE A N 1
ATOM 960 C CA . ILE A 1 119 ? 8.924 11.164 2.856 1.00 91.12 119 ILE A CA 1
ATOM 961 C C . ILE A 1 119 ? 10.371 10.733 3.113 1.00 91.12 119 ILE A C 1
ATOM 963 O O . ILE A 1 119 ? 11.281 11.275 2.495 1.00 91.12 119 ILE A O 1
ATOM 967 N N . GLY A 1 120 ? 10.605 9.698 3.927 1.00 89.69 120 GLY A N 1
ATOM 968 C CA . GLY A 1 120 ? 11.952 9.138 4.102 1.00 89.69 120 GLY A CA 1
ATOM 969 C C . GLY A 1 120 ? 12.544 8.568 2.804 1.00 89.69 120 GLY A C 1
ATOM 970 O O . GLY A 1 120 ? 13.750 8.639 2.580 1.00 89.69 120 GLY A O 1
ATOM 971 N N . VAL A 1 121 ? 11.710 8.033 1.906 1.00 88.81 121 VAL A N 1
ATOM 972 C CA . VAL A 1 121 ? 12.136 7.593 0.567 1.00 88.81 121 VAL A CA 1
ATOM 973 C C . VAL A 1 121 ? 12.547 8.787 -0.298 1.00 88.81 121 VAL A C 1
ATOM 975 O O . VAL A 1 121 ? 13.595 8.726 -0.940 1.00 88.81 121 VAL A O 1
ATOM 978 N N . VAL A 1 122 ? 11.765 9.868 -0.301 1.00 88.00 122 VAL A N 1
ATOM 979 C CA . VAL A 1 122 ? 12.029 11.079 -1.098 1.00 88.00 122 VAL A CA 1
ATOM 980 C C . VAL A 1 122 ? 13.225 11.872 -0.561 1.00 88.00 122 VAL A C 1
ATOM 982 O O . VAL A 1 122 ? 14.039 12.358 -1.347 1.00 88.00 122 VAL A O 1
ATOM 985 N N . ASN A 1 123 ? 13.398 11.939 0.758 1.00 86.62 123 ASN A N 1
ATOM 986 C CA . ASN A 1 123 ? 14.535 12.609 1.394 1.00 86.62 123 ASN A CA 1
ATOM 987 C C . ASN A 1 123 ? 15.853 11.847 1.185 1.00 86.62 123 ASN A C 1
ATOM 989 O O . ASN A 1 123 ? 16.922 12.455 1.162 1.00 86.62 123 ASN A O 1
ATOM 993 N N . GLY A 1 124 ? 15.777 10.539 0.921 1.00 79.56 124 GLY A N 1
ATOM 994 C CA . GLY A 1 124 ? 16.934 9.671 0.683 1.00 79.56 124 GLY A CA 1
ATOM 995 C C . GLY A 1 124 ? 17.358 8.842 1.896 1.00 79.56 124 GLY A C 1
ATOM 996 O O . GLY A 1 124 ? 18.308 8.076 1.789 1.00 79.56 124 GLY A O 1
ATOM 997 N N . ASP A 1 125 ? 16.631 8.924 3.010 1.00 73.50 125 ASP A N 1
ATOM 998 C CA . ASP A 1 125 ? 16.907 8.162 4.236 1.00 73.50 125 ASP A CA 1
ATOM 999 C C . ASP A 1 125 ? 16.581 6.668 4.082 1.00 73.50 125 ASP A C 1
ATOM 1001 O O . ASP A 1 125 ? 17.141 5.815 4.770 1.00 73.50 125 ASP A O 1
ATOM 1005 N N . LYS A 1 126 ? 15.628 6.343 3.197 1.00 68.38 126 LYS A N 1
ATOM 1006 C CA . LYS A 1 126 ? 15.039 4.998 3.061 1.00 68.38 126 LYS A CA 1
ATOM 1007 C C . LYS A 1 126 ? 15.054 4.449 1.628 1.00 68.38 126 LYS A C 1
ATOM 1009 O O . LYS A 1 126 ? 14.360 3.468 1.361 1.00 68.38 126 LYS A O 1
ATOM 1014 N N . SER A 1 127 ? 15.775 5.065 0.682 1.00 65.88 127 SER A N 1
ATOM 1015 C CA . SER A 1 127 ? 15.681 4.684 -0.738 1.00 65.88 127 SER A CA 1
ATOM 1016 C C . SER A 1 127 ? 16.989 4.686 -1.526 1.00 65.88 127 SER A C 1
ATOM 1018 O O . SER A 1 127 ? 17.982 5.309 -1.168 1.00 65.88 127 SER A O 1
ATOM 1020 N N . ILE A 1 128 ? 16.951 3.966 -2.650 1.00 69.00 128 ILE A N 1
ATOM 1021 C CA . ILE A 1 128 ? 17.980 3.983 -3.692 1.00 69.00 128 ILE A CA 1
ATOM 1022 C C . ILE A 1 128 ? 17.755 5.250 -4.546 1.00 69.00 128 ILE A C 1
ATOM 1024 O O . ILE A 1 128 ? 16.602 5.509 -4.904 1.00 69.00 128 ILE A O 1
ATOM 1028 N N . PRO A 1 129 ? 18.801 6.003 -4.954 1.00 76.06 129 PRO A N 1
ATOM 1029 C CA . PRO A 1 129 ? 18.673 7.293 -5.653 1.00 76.06 129 PRO A CA 1
ATOM 1030 C C . PRO A 1 129 ? 17.707 7.319 -6.849 1.00 76.06 129 PRO A C 1
ATOM 1032 O O . PRO A 1 129 ? 17.047 8.326 -7.101 1.00 76.06 129 PRO A O 1
ATOM 1035 N N . HIS A 1 130 ? 17.582 6.200 -7.567 1.00 79.75 130 HIS A N 1
ATOM 1036 C CA . HIS A 1 130 ? 16.657 6.067 -8.690 1.00 79.75 130 HIS A CA 1
ATOM 1037 C C . HIS A 1 130 ? 15.179 6.163 -8.277 1.00 79.75 130 HIS A C 1
ATOM 1039 O O . HIS A 1 130 ? 14.406 6.844 -8.943 1.00 79.75 130 HIS A O 1
ATOM 1045 N N . ALA A 1 131 ? 14.787 5.529 -7.166 1.00 81.31 131 ALA A N 1
ATOM 1046 C CA . ALA A 1 131 ? 13.403 5.552 -6.695 1.00 81.31 131 ALA A CA 1
ATOM 1047 C C . ALA A 1 131 ? 12.960 6.980 -6.347 1.00 81.31 131 ALA A C 1
ATOM 1049 O O . ALA A 1 131 ? 11.882 7.409 -6.746 1.00 81.31 131 ALA A O 1
ATOM 1050 N N . ARG A 1 132 ? 13.834 7.741 -5.680 1.00 85.12 132 ARG A N 1
ATOM 1051 C CA . ARG A 1 132 ? 13.628 9.169 -5.410 1.00 85.12 132 ARG A CA 1
ATOM 1052 C C . ARG A 1 132 ? 13.437 9.970 -6.700 1.00 85.12 132 ARG A C 1
ATOM 1054 O O . ARG A 1 132 ? 12.488 10.737 -6.800 1.00 85.12 132 ARG A O 1
ATOM 1061 N N . ALA A 1 133 ? 14.332 9.801 -7.675 1.00 87.25 133 ALA A N 1
ATOM 1062 C CA . ALA A 1 133 ? 14.296 10.569 -8.919 1.00 87.25 133 ALA A CA 1
ATOM 1063 C C . ALA A 1 133 ? 13.035 10.306 -9.759 1.00 87.25 133 ALA A C 1
ATOM 1065 O O . ALA A 1 133 ? 12.564 11.212 -10.439 1.00 87.25 133 ALA A O 1
ATOM 1066 N N . GLU A 1 134 ? 12.504 9.084 -9.728 1.00 90.12 134 GLU A N 1
ATOM 1067 C CA . GLU A 1 134 ? 11.268 8.724 -10.430 1.00 90.12 134 GLU A CA 1
ATOM 1068 C C . GLU A 1 134 ? 10.013 9.242 -9.722 1.00 90.12 134 GLU A C 1
ATOM 1070 O O . GLU A 1 134 ? 9.069 9.650 -10.394 1.00 90.12 134 GLU A O 1
ATOM 1075 N N . LEU A 1 135 ? 9.993 9.235 -8.385 1.00 89.62 135 LEU A N 1
ATOM 1076 C CA . LEU A 1 135 ? 8.846 9.726 -7.614 1.00 89.62 135 LEU A CA 1
ATOM 1077 C C . LEU A 1 135 ? 8.724 11.248 -7.670 1.00 89.62 135 LEU A C 1
ATOM 1079 O O . LEU A 1 135 ? 7.630 11.744 -7.885 1.00 89.62 135 LEU A O 1
ATOM 1083 N N . LE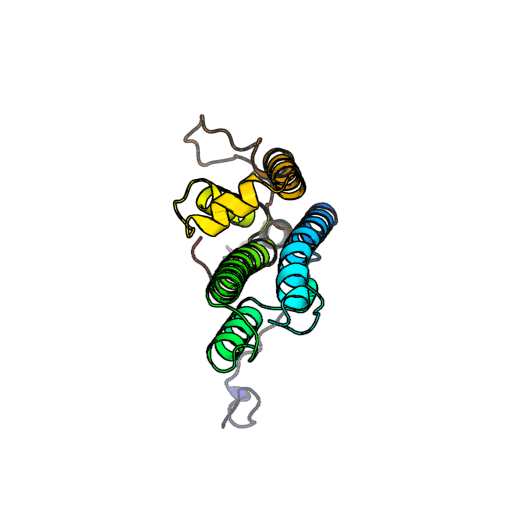U A 1 136 ? 9.843 11.976 -7.592 1.00 87.81 136 LEU A N 1
ATOM 1084 C CA . LEU A 1 136 ? 9.872 13.444 -7.706 1.00 87.81 136 LEU A CA 1
ATOM 1085 C C . LEU A 1 136 ? 9.436 13.983 -9.080 1.00 87.81 136 LEU A C 1
ATOM 1087 O O . LEU A 1 136 ? 9.286 15.187 -9.245 1.00 87.81 136 LEU A O 1
ATOM 1091 N N . LYS A 1 137 ? 9.310 13.120 -10.092 1.00 90.62 137 LYS A N 1
ATOM 1092 C CA . LYS A 1 137 ? 8.814 13.489 -11.428 1.00 90.62 137 LYS A CA 1
ATOM 1093 C C . LYS A 1 137 ? 7.337 13.153 -11.622 1.00 90.62 137 LYS A C 1
ATOM 1095 O O . LYS A 1 137 ? 6.806 13.390 -12.702 1.00 90.62 137 LYS A O 1
ATOM 1100 N N . ASN A 1 138 ? 6.711 12.512 -10.641 1.00 93.25 138 ASN A N 1
ATOM 1101 C CA . ASN A 1 138 ? 5.355 12.013 -10.748 1.00 93.25 138 ASN A CA 1
ATOM 1102 C C . ASN A 1 138 ? 4.396 12.998 -10.067 1.00 93.25 138 ASN A C 1
ATOM 1104 O O . ASN A 1 138 ? 4.290 13.021 -8.845 1.00 93.25 138 ASN A O 1
ATOM 1108 N N . GLU A 1 139 ? 3.691 13.797 -10.866 1.00 93.19 139 GLU A N 1
ATOM 1109 C CA . GLU A 1 139 ? 2.755 14.813 -10.365 1.00 93.19 139 GLU A CA 1
ATOM 1110 C C . GLU A 1 139 ? 1.616 14.196 -9.532 1.00 93.19 139 GLU A C 1
ATOM 1112 O O . GLU A 1 139 ? 1.252 14.744 -8.491 1.00 93.19 139 GLU A O 1
ATOM 1117 N N . ASP A 1 140 ? 1.122 13.009 -9.912 1.00 93.56 140 ASP A N 1
ATOM 1118 C CA . ASP A 1 140 ? 0.089 12.288 -9.152 1.00 93.56 140 ASP A CA 1
ATOM 1119 C C . ASP A 1 140 ? 0.593 11.893 -7.753 1.00 93.56 140 ASP A C 1
ATOM 1121 O O . ASP A 1 140 ? -0.170 11.862 -6.780 1.00 93.56 140 ASP A O 1
ATOM 1125 N N . PHE A 1 141 ? 1.888 11.577 -7.634 1.00 94.50 141 PHE A N 1
ATOM 1126 C CA . PHE A 1 141 ? 2.517 11.268 -6.353 1.00 94.50 141 PHE A CA 1
ATOM 1127 C C . PHE A 1 141 ? 2.598 12.504 -5.457 1.00 94.50 141 PHE A C 1
ATOM 1129 O O . PHE A 1 141 ? 2.239 12.416 -4.280 1.00 94.50 141 PHE A O 1
ATOM 1136 N N . ASP A 1 142 ? 3.016 13.645 -6.002 1.00 93.00 142 ASP A N 1
ATOM 1137 C CA . ASP A 1 142 ? 3.103 14.898 -5.250 1.00 93.00 142 ASP A CA 1
ATOM 1138 C C . ASP A 1 142 ? 1.718 15.367 -4.776 1.00 93.00 142 ASP A C 1
ATOM 1140 O O . ASP A 1 142 ? 1.548 15.721 -3.604 1.00 93.00 142 ASP A O 1
ATOM 1144 N N . GLU A 1 143 ? 0.696 15.285 -5.637 1.00 94.19 143 GLU A N 1
ATOM 1145 C CA . GLU A 1 143 ? -0.695 15.570 -5.261 1.00 94.19 143 GLU A CA 1
ATOM 1146 C C . GLU A 1 143 ? -1.153 14.658 -4.112 1.00 94.19 143 GLU A C 1
ATOM 1148 O O . GLU A 1 143 ? -1.686 15.123 -3.100 1.00 94.19 143 GLU A O 1
ATOM 1153 N N . MET A 1 144 ? -0.901 13.350 -4.225 1.00 94.94 144 MET A N 1
ATOM 1154 C CA . MET A 1 144 ? -1.262 12.381 -3.193 1.00 94.94 144 MET A CA 1
ATOM 1155 C C . MET A 1 144 ? -0.572 12.685 -1.855 1.00 94.94 144 MET A C 1
ATOM 1157 O O . MET A 1 144 ? -1.220 12.626 -0.809 1.00 94.94 144 MET A O 1
ATOM 1161 N N . ILE A 1 145 ? 0.724 13.008 -1.859 1.00 92.81 145 ILE A N 1
ATOM 1162 C CA . ILE A 1 145 ? 1.472 13.336 -0.638 1.00 92.81 145 ILE A CA 1
ATOM 1163 C C . ILE A 1 145 ? 0.901 14.581 0.044 1.00 92.81 145 ILE A C 1
ATOM 1165 O O . ILE A 1 145 ? 0.741 14.570 1.269 1.00 92.81 145 ILE A O 1
ATOM 1169 N N . ASN A 1 146 ? 0.528 15.610 -0.720 1.00 91.31 146 ASN A N 1
ATOM 1170 C CA . ASN A 1 146 ? -0.106 16.814 -0.179 1.00 91.31 146 ASN A CA 1
ATOM 1171 C C . ASN A 1 146 ? -1.461 16.500 0.467 1.00 91.31 146 ASN A C 1
ATOM 1173 O O . ASN A 1 146 ? -1.687 16.877 1.618 1.00 91.31 146 ASN A O 1
ATOM 1177 N N . ILE A 1 147 ? -2.308 15.706 -0.200 1.00 89.62 147 ILE A N 1
ATOM 1178 C CA . ILE A 1 147 ? -3.591 15.248 0.360 1.00 89.62 147 ILE A CA 1
ATOM 1179 C C . ILE A 1 147 ? -3.372 14.515 1.688 1.00 89.62 147 ILE A C 1
ATOM 1181 O O . ILE A 1 147 ? -4.098 14.744 2.658 1.00 89.62 147 ILE A O 1
ATOM 1185 N N . VAL A 1 148 ? -2.380 13.623 1.760 1.00 89.75 148 VAL A N 1
ATOM 1186 C CA . VAL A 1 148 ? -2.092 12.885 2.998 1.00 89.75 148 VAL A CA 1
ATOM 1187 C C . VAL A 1 148 ? -1.598 13.818 4.097 1.00 89.75 148 VAL A C 1
ATOM 1189 O O . VAL A 1 148 ? -2.029 13.689 5.245 1.00 89.75 148 VAL A O 1
ATOM 1192 N N . LYS A 1 149 ? -0.728 14.771 3.755 1.00 88.81 149 LYS A N 1
ATOM 1193 C CA . LYS A 1 149 ? -0.206 15.758 4.697 1.00 88.81 149 LYS A CA 1
ATOM 1194 C C . LYS A 1 149 ? -1.336 16.576 5.319 1.00 88.81 149 LYS A C 1
ATOM 1196 O O . LYS A 1 149 ? -1.431 16.637 6.541 1.00 88.81 149 LYS A O 1
ATOM 1201 N N . GLU A 1 150 ? -2.222 17.130 4.500 1.00 86.75 150 GLU A N 1
ATOM 1202 C CA . GLU A 1 150 ? -3.350 17.949 4.957 1.00 86.75 150 GLU A CA 1
ATOM 1203 C C . GLU A 1 150 ? -4.339 17.157 5.820 1.00 86.75 150 GLU A C 1
ATOM 1205 O O . GLU A 1 150 ? -4.774 17.639 6.859 1.00 86.75 150 GLU A O 1
ATOM 1210 N N . ASN A 1 151 ? -4.660 15.919 5.434 1.00 83.69 151 ASN A N 1
ATOM 1211 C CA . ASN A 1 151 ? -5.708 15.142 6.103 1.00 83.69 151 ASN A CA 1
ATOM 1212 C C . ASN A 1 151 ? -5.242 14.362 7.344 1.00 83.69 151 ASN A C 1
ATOM 1214 O O . ASN A 1 151 ? -6.084 13.968 8.150 1.00 83.69 151 ASN A O 1
ATOM 1218 N N . TYR A 1 152 ? -3.942 14.072 7.481 1.00 82.12 152 TYR A N 1
ATOM 1219 C CA . TYR A 1 152 ? -3.436 13.153 8.517 1.00 82.12 152 TYR A CA 1
ATOM 1220 C C . TYR A 1 152 ? -2.229 13.679 9.314 1.00 82.12 152 TYR A C 1
ATOM 1222 O O . TYR A 1 152 ? -1.888 13.107 10.362 1.00 82.12 152 TYR A O 1
ATOM 1230 N N . ILE A 1 153 ? -1.561 14.735 8.834 1.00 80.81 153 ILE A N 1
ATOM 1231 C CA . ILE A 1 153 ? -0.304 15.242 9.409 1.00 80.81 153 ILE A CA 1
ATOM 1232 C C . ILE A 1 153 ? -0.432 16.686 9.908 1.00 80.81 153 ILE A C 1
ATOM 1234 O O . ILE A 1 153 ? 0.092 16.977 10.977 1.00 80.81 153 ILE A O 1
ATOM 1238 N N . ALA A 1 154 ? -1.133 17.576 9.204 1.00 64.44 154 ALA A N 1
ATOM 1239 C CA . ALA A 1 154 ? -1.168 19.014 9.506 1.00 64.44 154 ALA A CA 1
ATOM 1240 C C . ALA A 1 154 ? -1.675 19.361 10.925 1.00 64.44 154 ALA A C 1
ATOM 1242 O O . ALA A 1 154 ? -1.237 20.347 11.506 1.00 64.44 154 ALA A O 1
ATOM 1243 N N . ASP A 1 155 ? -2.478 18.502 11.559 1.00 54.22 155 ASP A N 1
ATOM 1244 C CA . ASP A 1 155 ? -2.897 18.680 12.963 1.00 54.22 155 ASP A CA 1
ATOM 1245 C C . ASP A 1 155 ? -1.803 18.329 14.004 1.00 54.22 155 ASP A C 1
ATOM 1247 O O . ASP A 1 155 ? -2.029 18.356 15.223 1.00 54.22 155 ASP A O 1
ATOM 1251 N N . SER A 1 156 ? -0.593 17.970 13.557 1.00 51.50 156 SER A N 1
ATOM 1252 C CA . SER A 1 156 ? 0.490 17.461 14.407 1.00 51.50 156 SER A CA 1
ATOM 1253 C C . SER A 1 156 ? 1.710 18.367 14.600 1.00 51.50 156 SER A C 1
ATOM 1255 O O . SER A 1 156 ? 2.591 17.933 15.337 1.00 51.50 156 SER A O 1
ATOM 1257 N N . ASP A 1 157 ? 1.731 19.613 14.107 1.00 46.56 157 ASP A N 1
ATOM 1258 C CA . ASP A 1 157 ? 2.851 20.549 14.351 1.00 46.56 157 ASP A CA 1
ATOM 1259 C C . ASP A 1 157 ? 3.047 20.863 15.859 1.00 46.56 157 ASP A C 1
ATOM 1261 O O . ASP A 1 157 ? 2.332 21.642 16.492 1.00 46.56 157 ASP A O 1
ATOM 1265 N N . GLU A 1 158 ? 3.914 20.065 16.488 1.00 47.22 158 GLU A N 1
ATOM 1266 C CA . GLU A 1 158 ? 5.245 20.416 17.017 1.00 47.22 158 GLU A CA 1
ATOM 1267 C C . GLU A 1 158 ? 5.439 21.707 17.832 1.00 47.22 158 GLU A C 1
ATOM 1269 O O . GLU A 1 158 ? 6.419 22.412 17.632 1.00 47.22 158 GLU A O 1
ATOM 1274 N N . ASN A 1 159 ? 4.597 21.996 18.831 1.00 39.88 159 ASN A N 1
ATOM 1275 C CA . ASN A 1 159 ? 4.993 22.955 19.883 1.00 39.88 159 ASN A CA 1
ATOM 1276 C C . ASN A 1 159 ? 4.464 22.676 21.299 1.00 39.88 159 ASN A C 1
ATOM 1278 O O . ASN A 1 159 ? 4.386 23.594 22.112 1.00 39.88 159 ASN A O 1
ATOM 1282 N N . ASN A 1 160 ? 4.114 21.434 21.661 1.00 37.75 160 ASN A N 1
ATOM 1283 C CA . ASN A 1 160 ? 3.886 21.170 23.086 1.00 37.75 160 ASN A CA 1
ATOM 1284 C C . ASN A 1 160 ? 4.189 19.736 23.519 1.00 37.75 160 ASN A C 1
ATOM 1286 O O . ASN A 1 160 ? 3.478 18.787 23.187 1.00 37.75 160 ASN A O 1
ATOM 1290 N N . ASP A 1 161 ? 5.239 19.630 24.325 1.00 40.53 161 ASP A N 1
ATOM 1291 C CA . ASP A 1 161 ? 5.725 18.458 25.048 1.00 40.53 161 ASP A CA 1
ATOM 1292 C C . ASP A 1 161 ? 4.800 18.109 26.234 1.00 40.53 161 ASP A C 1
ATOM 1294 O O . ASP A 1 161 ? 5.212 17.967 27.382 1.00 40.53 161 ASP A O 1
ATOM 1298 N N . GLN A 1 162 ? 3.494 18.016 25.971 1.00 39.62 162 GLN A N 1
ATOM 1299 C CA . GLN A 1 162 ? 2.488 17.617 26.954 1.00 39.62 162 GLN A CA 1
ATOM 1300 C C . GLN A 1 162 ? 1.725 16.415 26.406 1.00 39.62 162 GLN A C 1
ATOM 1302 O O . GLN A 1 162 ? 0.689 16.523 25.753 1.00 39.62 162 GLN A O 1
ATOM 1307 N N . ARG A 1 163 ? 2.274 15.227 26.678 1.00 42.09 163 ARG A N 1
ATOM 1308 C CA . ARG A 1 163 ? 1.775 13.904 26.256 1.00 42.09 163 ARG A CA 1
ATOM 1309 C C . ARG A 1 163 ? 0.431 13.489 26.882 1.00 42.09 163 ARG A C 1
ATOM 1311 O O . ARG A 1 163 ? 0.089 12.310 26.869 1.00 42.09 163 ARG A O 1
ATOM 1318 N N . VAL A 1 164 ? -0.350 14.422 27.421 1.00 38.28 164 VAL A N 1
ATOM 1319 C CA . VAL A 1 164 ? -1.648 14.145 28.041 1.00 38.28 164 VAL A CA 1
ATOM 1320 C C . VAL A 1 164 ? -2.699 15.012 27.356 1.00 38.28 164 VAL A C 1
ATOM 1322 O O . VAL A 1 164 ? -2.825 16.193 27.648 1.00 38.28 164 VAL A O 1
ATOM 1325 N N . GLY A 1 165 ? -3.452 14.421 26.423 1.00 42.09 165 GLY A N 1
ATOM 1326 C CA . GLY A 1 165 ? -4.710 15.005 25.940 1.00 42.09 165 GLY A CA 1
ATOM 1327 C C . GLY A 1 165 ? -4.769 15.488 24.488 1.00 42.09 165 GLY A C 1
ATOM 1328 O O . GLY A 1 165 ? -5.824 15.972 24.086 1.00 42.09 165 GLY A O 1
ATOM 1329 N N . LYS A 1 166 ? -3.724 15.338 23.660 1.00 43.22 166 LYS A N 1
ATOM 1330 C CA . LYS A 1 166 ? -3.866 15.635 22.222 1.00 43.22 166 LYS A CA 1
ATOM 1331 C C . LYS A 1 166 ? -4.653 14.505 21.550 1.00 43.22 166 LYS A C 1
ATOM 1333 O O . LYS A 1 166 ? -4.197 13.362 21.528 1.00 43.22 166 LYS A O 1
ATOM 1338 N N . ILE A 1 167 ? -5.838 14.825 21.022 1.00 46.81 167 ILE A N 1
ATOM 1339 C CA . ILE A 1 167 ? -6.637 13.927 20.179 1.00 46.81 167 ILE A CA 1
ATOM 1340 C C . ILE A 1 167 ? -5.819 13.687 18.910 1.00 46.81 167 ILE A C 1
ATOM 1342 O O . ILE A 1 167 ? -5.824 14.489 17.980 1.00 46.81 167 ILE A O 1
ATOM 1346 N N . VAL A 1 168 ? -5.030 12.615 18.903 1.00 55.22 168 VAL A N 1
ATOM 1347 C CA . VAL A 1 168 ? -4.371 12.147 17.690 1.00 55.22 168 VAL A CA 1
ATOM 1348 C C . VAL A 1 168 ? -5.486 11.688 16.768 1.00 55.22 168 VAL A C 1
ATOM 1350 O O . VAL A 1 168 ? -6.179 10.723 17.092 1.00 55.22 168 VAL A O 1
ATOM 1353 N N . LEU A 1 169 ? -5.681 12.388 15.647 1.00 58.91 169 LEU A N 1
ATOM 1354 C CA . LEU A 1 169 ? -6.596 11.917 14.616 1.00 58.91 169 LEU A CA 1
ATOM 1355 C C . LEU A 1 169 ? -6.223 10.469 14.263 1.00 58.91 169 LEU A C 1
ATOM 1357 O O . LEU A 1 169 ? -5.057 10.204 13.943 1.00 58.91 169 LEU A O 1
ATOM 1361 N N . PRO A 1 170 ? -7.172 9.529 14.357 1.00 65.00 170 PRO A N 1
ATOM 1362 C CA . PRO A 1 170 ? -6.905 8.129 14.092 1.00 65.00 170 PRO A CA 1
ATOM 1363 C C . PRO A 1 170 ? -6.396 7.957 12.661 1.00 65.00 170 PRO A C 1
ATOM 1365 O O . PRO A 1 170 ? -7.086 8.244 11.686 1.00 65.00 170 PRO A O 1
ATOM 1368 N N . SER A 1 171 ? -5.165 7.469 12.515 1.00 73.94 171 SER A N 1
ATOM 1369 C CA . SER A 1 171 ? -4.562 7.229 11.198 1.00 73.94 171 SER A CA 1
ATOM 1370 C C . SER A 1 171 ? -5.166 6.017 10.479 1.00 73.94 171 SER A C 1
ATOM 1372 O O . SER A 1 171 ? -4.910 5.824 9.287 1.00 73.94 171 SER A O 1
ATOM 1374 N N . HIS A 1 172 ? -5.924 5.186 11.205 1.00 84.12 172 HIS A N 1
ATOM 1375 C CA . HIS A 1 172 ? -6.527 3.953 10.721 1.00 84.12 172 HIS A CA 1
ATOM 1376 C C . HIS A 1 172 ? -7.811 3.606 11.513 1.00 84.12 172 HIS A C 1
ATOM 1378 O O . HIS A 1 172 ? -7.767 3.620 12.745 1.00 84.12 172 HIS A O 1
ATOM 1384 N N . PRO A 1 173 ? -8.913 3.175 10.864 1.00 86.50 173 PRO A N 1
ATOM 1385 C CA . PRO A 1 173 ? -10.191 2.858 11.527 1.00 86.50 173 PRO A CA 1
ATOM 1386 C C . PRO A 1 173 ? -10.105 1.804 12.639 1.00 86.50 173 PRO A C 1
ATOM 1388 O O . PRO A 1 173 ? -10.884 1.799 13.585 1.00 86.50 173 PRO A O 1
ATOM 1391 N N . LYS A 1 174 ? -9.132 0.889 12.557 1.00 88.50 174 LYS A N 1
ATOM 1392 C CA . LYS A 1 174 ? -8.874 -0.091 13.632 1.00 88.50 174 LYS A CA 1
ATOM 1393 C C . LYS A 1 174 ? -8.517 0.572 14.966 1.00 88.50 174 LYS A C 1
ATOM 1395 O O . LYS A 1 174 ? -8.860 0.013 16.001 1.00 88.50 174 LYS A O 1
ATOM 1400 N N . LEU A 1 175 ? -7.854 1.731 14.953 1.00 87.81 175 LEU A N 1
ATOM 1401 C CA . LEU A 1 175 ? -7.540 2.475 16.176 1.00 87.81 175 LEU A CA 1
ATOM 1402 C C . LEU A 1 175 ? -8.799 3.107 16.777 1.00 87.81 175 LEU A C 1
ATOM 1404 O O . LEU A 1 175 ? -8.979 3.040 17.988 1.00 87.81 175 LEU A O 1
ATOM 1408 N N . GLU A 1 176 ? -9.698 3.629 15.937 1.00 87.81 176 GLU A N 1
ATOM 1409 C CA . GLU A 1 176 ? -11.015 4.123 16.371 1.00 87.81 176 GLU A CA 1
ATOM 1410 C C . GLU A 1 176 ? -11.815 3.009 17.028 1.00 87.81 176 GLU A C 1
ATOM 1412 O O . GLU A 1 176 ? -12.307 3.163 18.145 1.00 87.81 176 GLU A O 1
ATOM 1417 N N . LYS A 1 177 ? -11.877 1.848 16.368 1.00 91.56 177 LYS A N 1
ATOM 1418 C CA . LYS A 1 177 ? -12.615 0.710 16.906 1.00 91.56 177 LYS A CA 1
ATOM 1419 C C . LYS A 1 177 ? -11.989 0.170 18.189 1.00 91.56 177 LYS A C 1
ATOM 1421 O O . LYS A 1 177 ? -12.717 -0.190 19.108 1.00 91.56 177 LYS A O 1
ATOM 1426 N N . LEU A 1 178 ? -10.658 0.136 18.282 1.00 91.81 178 LEU A N 1
ATOM 1427 C CA . LEU A 1 178 ? -9.961 -0.234 19.514 1.00 91.81 178 LEU A CA 1
ATOM 1428 C C . LEU A 1 178 ? -10.331 0.718 20.655 1.00 91.81 178 LEU A C 1
ATOM 1430 O O . LEU A 1 178 ? -10.696 0.259 21.734 1.00 91.81 178 LEU A O 1
ATOM 1434 N N . GLN A 1 179 ? -10.269 2.029 20.415 1.00 91.19 179 GLN A N 1
ATOM 1435 C CA . GLN A 1 179 ? -10.647 3.031 21.407 1.00 91.19 179 GLN A CA 1
ATOM 1436 C C . GLN A 1 179 ? -12.105 2.851 21.843 1.00 91.19 179 GLN A C 1
ATOM 1438 O O . GLN A 1 179 ? -12.382 2.845 23.040 1.00 91.19 179 GLN A O 1
ATOM 1443 N N . GLU A 1 180 ? -13.021 2.663 20.893 1.00 92.38 180 GLU A N 1
ATOM 1444 C CA . GLU A 1 180 ? -14.439 2.411 21.157 1.00 92.38 180 GLU A CA 1
ATOM 1445 C C . GLU A 1 180 ? -14.632 1.187 22.066 1.00 92.38 180 GLU A C 1
ATOM 1447 O O . GLU A 1 180 ? -15.281 1.291 23.105 1.00 92.38 180 GLU A O 1
ATOM 1452 N N . VAL A 1 181 ? -14.020 0.047 21.726 1.00 94.06 181 VAL A N 1
ATOM 1453 C CA . VAL A 1 181 ? -14.128 -1.206 22.494 1.00 94.06 181 VAL A CA 1
ATOM 1454 C C . VAL A 1 181 ? -13.568 -1.045 23.908 1.00 94.06 181 VAL A C 1
ATOM 1456 O O . VAL A 1 181 ? -14.214 -1.439 24.880 1.00 94.06 181 VAL A O 1
ATOM 1459 N N . VAL A 1 182 ? -12.393 -0.425 24.046 1.00 93.75 182 VAL A N 1
ATOM 1460 C CA . VAL A 1 182 ? -11.747 -0.214 25.350 1.00 93.75 182 VAL A CA 1
ATOM 1461 C C . VAL A 1 182 ? -12.566 0.737 26.225 1.00 93.75 182 VAL A C 1
ATOM 1463 O O . VAL A 1 182 ? -12.781 0.461 27.406 1.00 93.75 182 VAL A O 1
ATOM 1466 N N . LEU A 1 183 ? -13.062 1.842 25.659 1.00 92.88 183 LEU A N 1
ATOM 1467 C CA . LEU A 1 183 ? -13.907 2.788 26.389 1.00 92.88 183 LEU A CA 1
ATOM 1468 C C . LEU A 1 183 ? -15.233 2.154 26.803 1.00 92.88 183 LEU A C 1
ATOM 1470 O O . LEU A 1 183 ? -15.667 2.356 27.936 1.00 92.88 183 LEU A O 1
ATOM 1474 N N . ASN A 1 184 ? -15.863 1.384 25.916 1.00 92.94 184 ASN A N 1
ATOM 1475 C CA . ASN A 1 184 ? -17.104 0.681 26.223 1.00 92.94 184 ASN A CA 1
ATOM 1476 C C . ASN A 1 184 ? -16.899 -0.321 27.361 1.00 92.94 184 ASN A C 1
ATOM 1478 O O . ASN A 1 184 ? -17.687 -0.309 28.300 1.00 92.94 184 ASN A O 1
ATOM 1482 N N . HIS A 1 185 ? -15.802 -1.088 27.354 1.00 92.69 185 HIS A N 1
ATOM 1483 C CA . HIS A 1 185 ? -15.452 -1.979 28.460 1.00 92.69 185 HIS A CA 1
ATOM 1484 C C . HIS A 1 185 ? -15.396 -1.220 29.796 1.00 92.69 185 HIS A C 1
ATOM 1486 O O . HIS A 1 185 ? -16.154 -1.521 30.714 1.00 92.69 185 HIS A O 1
ATOM 1492 N N . PHE A 1 186 ? -14.567 -0.180 29.912 1.00 92.50 186 PHE A N 1
ATOM 1493 C CA . PHE A 1 186 ? -14.441 0.542 31.185 1.00 92.50 186 PHE A CA 1
ATOM 1494 C C . PHE A 1 186 ? -15.720 1.278 31.607 1.00 92.50 186 PHE A C 1
ATOM 1496 O O . PHE A 1 186 ? -15.959 1.442 32.801 1.00 92.50 186 PHE A O 1
ATOM 1503 N N . ARG A 1 187 ? -16.569 1.692 30.658 1.00 92.06 187 ARG A N 1
ATOM 1504 C CA . ARG A 1 187 ? -17.891 2.259 30.963 1.00 92.06 187 ARG A CA 1
ATOM 1505 C C . ARG A 1 187 ? -18.845 1.207 31.525 1.00 92.06 187 ARG A C 1
ATOM 1507 O O . ARG A 1 187 ? -19.497 1.486 32.524 1.00 92.06 187 ARG A O 1
ATOM 1514 N N . SER A 1 188 ? -18.895 0.013 30.936 1.00 90.81 188 SER A N 1
ATOM 1515 C CA . SER A 1 188 ? -19.763 -1.083 31.389 1.00 90.81 188 SER A CA 1
ATOM 1516 C C . SER A 1 188 ? -19.406 -1.603 32.783 1.00 90.81 188 SER A C 1
ATOM 1518 O O . SER A 1 188 ? -20.290 -2.056 33.502 1.00 90.81 188 SER A O 1
ATOM 1520 N N . TYR A 1 189 ? -18.136 -1.508 33.184 1.00 89.69 189 TYR A N 1
ATOM 1521 C CA . TYR A 1 189 ? -17.665 -1.945 34.504 1.00 89.69 189 TYR A CA 1
ATOM 1522 C C . TYR A 1 189 ? -17.485 -0.797 35.509 1.00 89.69 189 TYR A C 1
ATOM 1524 O O . TYR A 1 189 ? -17.014 -1.036 36.620 1.00 89.69 189 TYR A O 1
ATOM 1532 N N . ARG A 1 190 ? -17.886 0.436 35.164 1.00 84.88 190 ARG A N 1
ATOM 1533 C CA . ARG A 1 190 ? -17.684 1.626 36.009 1.00 84.88 190 ARG A CA 1
ATOM 1534 C C . ARG A 1 190 ? -18.330 1.504 37.390 1.00 84.88 190 ARG A C 1
ATOM 1536 O O . ARG A 1 190 ? -17.721 1.911 38.373 1.00 84.88 190 ARG A O 1
ATOM 1543 N N . ASP A 1 191 ? -19.532 0.940 37.443 1.00 81.38 191 ASP A N 1
ATOM 1544 C CA . ASP A 1 191 ? -20.313 0.792 38.679 1.00 81.38 191 ASP A CA 1
ATOM 1545 C C . ASP A 1 191 ? -20.064 -0.558 39.374 1.00 81.38 191 ASP A C 1
ATOM 1547 O O . ASP A 1 191 ? -20.636 -0.851 40.424 1.00 81.38 191 ASP A O 1
ATOM 1551 N N . SER A 1 192 ? -19.200 -1.400 38.801 1.00 82.50 192 SER A N 1
ATOM 1552 C CA . SER A 1 192 ? -18.804 -2.661 39.418 1.00 82.50 192 SER A CA 1
ATOM 1553 C C . SER A 1 192 ? -17.673 -2.422 40.422 1.00 82.50 192 SER A C 1
ATOM 1555 O O . SER A 1 192 ? -16.719 -1.701 40.145 1.00 82.50 192 SER A O 1
ATOM 1557 N N . ALA A 1 193 ? -17.734 -3.059 41.594 1.00 72.38 193 ALA A N 1
ATOM 1558 C CA . ALA A 1 193 ? -16.687 -2.950 42.618 1.00 72.38 193 ALA A CA 1
ATOM 1559 C C . ALA A 1 193 ? -15.361 -3.646 42.228 1.00 72.38 193 ALA A C 1
ATOM 1561 O O . ALA A 1 193 ? -14.429 -3.709 43.030 1.00 72.38 193 ALA A O 1
ATOM 1562 N N . GLN A 1 194 ? -15.272 -4.209 41.019 1.00 80.12 194 GLN A N 1
ATOM 1563 C CA . GLN A 1 194 ? -14.127 -4.974 40.540 1.00 80.12 194 GLN A CA 1
ATOM 1564 C C . GLN A 1 194 ? -13.308 -4.129 39.562 1.00 80.12 194 GLN A C 1
ATOM 1566 O O . GLN A 1 194 ? -13.797 -3.708 38.518 1.00 80.12 194 GLN A O 1
ATOM 1571 N N . GLY A 1 195 ? -12.033 -3.904 39.880 1.00 84.31 195 GLY A N 1
ATOM 1572 C CA . GLY A 1 195 ? -11.107 -3.267 38.947 1.00 84.31 195 GLY A CA 1
ATOM 1573 C C . GLY A 1 195 ? -10.797 -4.196 37.774 1.00 84.31 195 GLY A C 1
ATOM 1574 O O . GLY A 1 195 ? -10.238 -5.276 37.974 1.00 84.31 195 GLY A O 1
ATOM 1575 N N . THR A 1 196 ? -11.127 -3.781 36.552 1.00 92.75 196 THR A N 1
ATOM 1576 C CA . THR A 1 196 ? -10.822 -4.539 35.333 1.00 92.75 196 THR A CA 1
ATOM 1577 C C . THR A 1 196 ? -9.507 -4.086 34.693 1.00 92.75 196 THR A C 1
ATOM 1579 O O . THR A 1 196 ? -8.989 -3.000 34.967 1.00 92.75 196 THR A O 1
ATOM 1582 N N . ARG A 1 197 ? -8.916 -4.945 33.855 1.00 92.69 197 ARG A N 1
ATOM 1583 C CA . ARG A 1 197 ? -7.671 -4.667 33.125 1.00 92.69 197 ARG A CA 1
ATOM 1584 C C . ARG A 1 197 ? -7.817 -5.113 31.678 1.00 92.69 197 ARG A C 1
ATOM 1586 O O . ARG A 1 197 ? -8.383 -6.169 31.415 1.00 92.69 197 ARG A O 1
ATOM 1593 N N . VAL A 1 198 ? -7.246 -4.337 30.762 1.00 93.44 198 VAL A N 1
ATOM 1594 C CA . VAL A 1 198 ? -7.204 -4.642 29.327 1.00 93.44 198 VAL A CA 1
ATOM 1595 C C . VAL A 1 198 ? -5.747 -4.772 28.892 1.00 93.44 198 VAL A C 1
ATOM 1597 O O . VAL A 1 198 ? -4.909 -3.962 29.285 1.00 93.44 198 VAL A O 1
ATOM 1600 N N . MET A 1 199 ? -5.445 -5.780 28.073 1.00 94.31 199 MET A N 1
ATOM 1601 C CA . MET A 1 199 ? -4.150 -5.943 27.407 1.00 94.31 199 MET A CA 1
ATOM 1602 C C . MET A 1 199 ? -4.355 -5.859 25.893 1.00 94.31 199 MET A C 1
ATOM 1604 O O . MET A 1 199 ? -5.209 -6.557 25.351 1.00 94.31 199 MET A O 1
ATOM 1608 N N . VAL A 1 200 ? -3.578 -5.013 25.215 1.00 92.00 200 VAL A N 1
ATOM 1609 C CA . VAL A 1 200 ? -3.621 -4.848 23.755 1.00 92.00 200 VAL A CA 1
ATOM 1610 C C . VAL A 1 200 ? -2.337 -5.415 23.165 1.00 92.00 200 VAL A C 1
ATOM 1612 O O . VAL A 1 200 ? -1.244 -4.988 23.531 1.00 92.00 200 VAL A O 1
ATOM 1615 N N . PHE A 1 201 ? -2.468 -6.367 22.244 1.00 90.06 201 PHE A N 1
ATOM 1616 C CA . PHE A 1 201 ? -1.336 -6.969 21.544 1.00 90.06 201 PHE A CA 1
ATOM 1617 C C . PHE A 1 201 ? -1.195 -6.372 20.141 1.00 90.06 201 PHE A C 1
ATOM 1619 O O . PHE A 1 201 ? -2.178 -6.241 19.413 1.00 90.06 201 PHE A O 1
ATOM 1626 N N . SER A 1 202 ? 0.037 -6.047 19.751 1.00 85.81 202 SER A N 1
ATOM 1627 C CA . SER A 1 202 ? 0.411 -5.623 18.398 1.00 85.81 202 SER A CA 1
ATOM 1628 C C . SER A 1 202 ? 1.607 -6.444 17.929 1.0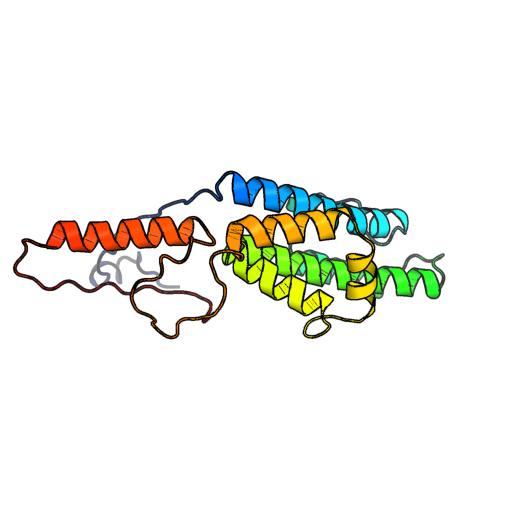0 85.81 202 SER A C 1
ATOM 1630 O O . SER A 1 202 ? 2.481 -6.788 18.724 1.00 85.81 202 SER A O 1
ATOM 1632 N N . GLN A 1 203 ? 1.654 -6.757 16.635 1.00 79.94 203 GLN A N 1
ATOM 1633 C CA . GLN A 1 203 ? 2.797 -7.438 16.025 1.00 79.94 203 GLN A CA 1
ATOM 1634 C C . GLN A 1 203 ? 4.021 -6.516 15.902 1.00 79.94 203 GLN A C 1
ATOM 1636 O O . GLN A 1 203 ? 5.156 -6.989 15.933 1.00 79.94 203 GLN A O 1
ATOM 1641 N N . TYR A 1 204 ? 3.791 -5.210 15.759 1.00 72.19 204 TYR A N 1
ATOM 1642 C CA . TYR A 1 204 ? 4.828 -4.210 15.523 1.00 72.19 204 TYR A CA 1
ATOM 1643 C C . TYR A 1 204 ? 4.912 -3.246 16.707 1.00 72.19 204 TYR A C 1
ATOM 1645 O O . TYR A 1 204 ? 3.901 -2.964 17.355 1.00 72.19 204 TYR A O 1
ATOM 1653 N N . ARG A 1 205 ? 6.135 -2.791 17.004 1.00 67.94 205 ARG A N 1
ATOM 1654 C CA . ARG A 1 205 ? 6.430 -1.883 18.124 1.00 67.94 205 ARG A CA 1
ATOM 1655 C C . ARG A 1 205 ? 6.094 -0.421 17.827 1.00 67.94 205 ARG A C 1
ATOM 1657 O O . ARG A 1 205 ? 5.864 0.319 18.778 1.00 67.94 205 ARG A O 1
ATOM 1664 N N . ASP A 1 206 ? 6.104 -0.055 16.548 1.00 54.03 206 ASP A N 1
ATOM 1665 C CA . ASP A 1 206 ? 5.947 1.315 16.048 1.00 54.03 206 ASP A CA 1
ATOM 1666 C C . ASP A 1 206 ? 4.484 1.674 15.751 1.00 54.03 206 ASP A C 1
ATOM 1668 O O . ASP A 1 206 ? 3.723 0.776 15.306 1.00 54.03 206 ASP A O 1
#

Organism: Stegodyphus mimosarum (NCBI:txid407821)

Secondary structure (DSSP, 8-state):
---TTSHHHHTTPPP-----PPPP--HHHHHHHHHHHHHHHHHHHHHHHTTSS----GGG--HHHHHHHHHHHHHS--TT--HHHHHHHHHHHHHHHHHHHHHHHHHHT-HHHHHHHHHHHHHTSSS-HHHHHHHTT-HHHHHHHHHHIIIIIGGG-S-----SS-----SSHHHHHHHHHHHHHHHHTTTSSS--------S---

Radius of gyration: 22.86 Å; chains: 1; bounding box: 42×59×70 Å

pLDDT: mean 85.75, std 13.68, range [37.75, 97.38]

Sequence (206 aa):
MRTEDSDDVKQYTQARDIEKIVVPLGDKLTSLKSKFLDIINGYLKRLSQRKAITPKNPASLSKFQVLKMRDAFSQHPPKNMDKYSYGLCLADFSLCISLYHAYELLMLHGARSFYNFLIGVVNGDKSIPHARAELLKNEDFDEMINIVKENYIADSDENNDQRVGKIVLPSHPKLEKLQEVVLNHFRSYRDSAQGTRVMVFSQYRD

Foldseek 3Di:
DDDCPHPVNVVVDDDDDDDDDDFDFDDLLVVLLVLLLVVLQVLQVVCVVLVLDPDDRSVPDALVNLVVSLVVCVVPPDPPDDPVSSVVSNLSSQLSSLSNVLSVCCVAVALVSSLVSVVCCLVVVRHDVSSNVVLVVDPSNVVSSVSSCVPQPVLPDDDDPDPPDDPRDRRGRVVVVVVVVVVVVCVVCVPPPDDDDDDDDDPDPD

InterPro domains:
  IPR039686 FANCM/Mph1-like, insert domain [cd12091] (30-145)